Protein AF-A0A1D9QI09-F1 (afdb_monomer)

Sequence (272 aa):
MKRELVIQERPYRPKIVFNSGSLQQVANFIRKITEKEKGFRKTDECRVEITKEQSIVMNRMDKEGNVPLHWAALKGHLKIVEILKRQGAEIHTINEKHCTAFLLATVNGHIEVVKFLYEHGADADIHTASNNGWTPLYAASYNGHIEVIKFLYMHGADIHTPDNNGWTPLNAASYNGHIEAVKFLSAISEVYALDTDKNGRTALFFAAMQGHNKLVRLLYTKYPSSLHIKDNYNATPLFATSRNGHVEIVKFLLGAHHTYIDSKDCFGRMWT

Structure (mmCIF, N/CA/C/O backbone):
data_AF-A0A1D9QI09-F1
#
_entry.id   AF-A0A1D9QI09-F1
#
loop_
_atom_site.group_PDB
_atom_site.id
_atom_site.type_symbol
_atom_site.label_atom_id
_atom_site.label_alt_id
_atom_site.label_comp_id
_atom_site.label_asym_id
_atom_site.label_entity_id
_atom_site.label_seq_id
_atom_site.pdbx_PDB_ins_code
_atom_site.Cartn_x
_atom_site.Cartn_y
_atom_site.Cartn_z
_atom_site.occupancy
_atom_site.B_iso_or_equiv
_atom_site.auth_seq_id
_atom_site.auth_comp_id
_atom_site.auth_asym_id
_atom_site.auth_atom_id
_atom_site.pdbx_PDB_model_num
ATOM 1 N N . MET A 1 1 ? -10.683 -24.019 -35.497 1.00 35.72 1 MET A N 1
ATOM 2 C CA . MET A 1 1 ? -10.770 -23.837 -34.030 1.00 35.72 1 MET A CA 1
ATOM 3 C C . MET A 1 1 ? -10.000 -22.582 -33.637 1.00 35.72 1 MET A C 1
ATOM 5 O O . MET A 1 1 ? -8.796 -22.648 -33.436 1.00 35.72 1 MET A O 1
ATOM 9 N N . LYS A 1 2 ? -10.673 -21.427 -33.597 1.00 34.41 2 LYS A N 1
ATOM 10 C CA . LYS A 1 2 ? -10.117 -20.208 -32.997 1.00 34.41 2 LYS A CA 1
ATOM 11 C C . LYS A 1 2 ? -10.310 -20.337 -31.486 1.00 34.41 2 LYS A C 1
ATOM 13 O O . LYS A 1 2 ? -11.445 -20.332 -31.028 1.00 34.41 2 LYS A O 1
ATOM 18 N N . ARG A 1 3 ? -9.230 -20.536 -30.729 1.00 29.97 3 ARG A N 1
ATOM 19 C CA . ARG A 1 3 ? -9.259 -20.353 -29.274 1.00 29.97 3 ARG A CA 1
ATOM 20 C C . ARG A 1 3 ? -9.054 -18.867 -29.019 1.00 29.97 3 ARG A C 1
ATOM 22 O O . ARG A 1 3 ? -7.929 -18.381 -29.048 1.00 29.97 3 ARG A O 1
ATOM 29 N N . GLU A 1 4 ? -10.158 -18.151 -28.854 1.00 30.00 4 GLU A N 1
ATOM 30 C CA . GLU A 1 4 ? -10.152 -16.823 -28.252 1.00 30.00 4 GLU A CA 1
ATOM 31 C C . GLU A 1 4 ? -9.637 -16.971 -26.816 1.00 30.00 4 GLU A C 1
ATOM 33 O O . GLU A 1 4 ? -10.329 -17.482 -25.939 1.00 30.00 4 GLU A O 1
ATOM 38 N N . LEU A 1 5 ? -8.384 -16.579 -26.579 1.00 28.23 5 LEU A N 1
ATOM 39 C CA . LEU A 1 5 ? -7.840 -16.414 -25.234 1.00 28.23 5 LEU A CA 1
ATOM 40 C C . LEU A 1 5 ? -8.390 -15.107 -24.659 1.00 28.23 5 LEU A C 1
ATOM 42 O O . LEU A 1 5 ? -7.714 -14.082 -24.603 1.00 28.23 5 LEU A O 1
ATOM 46 N N . VAL A 1 6 ? -9.655 -15.150 -24.247 1.00 33.75 6 VAL A N 1
ATOM 47 C CA . VAL A 1 6 ? -10.221 -14.176 -23.318 1.00 33.75 6 VAL A CA 1
ATOM 48 C C . VAL A 1 6 ? -9.653 -14.509 -21.941 1.00 33.75 6 VAL A C 1
ATOM 50 O O . VAL A 1 6 ? -10.237 -15.279 -21.189 1.00 33.75 6 VAL A O 1
ATOM 53 N N . ILE A 1 7 ? -8.491 -13.949 -21.609 1.00 30.02 7 ILE A N 1
ATOM 54 C CA . ILE A 1 7 ? -8.049 -13.850 -20.213 1.00 30.02 7 ILE A CA 1
ATOM 55 C C . ILE A 1 7 ? -8.310 -12.409 -19.787 1.00 30.02 7 ILE A C 1
ATOM 57 O O . ILE A 1 7 ? -7.458 -11.525 -19.877 1.00 30.02 7 ILE A O 1
ATOM 61 N N . GLN A 1 8 ? -9.559 -12.164 -19.388 1.00 35.00 8 GLN A N 1
ATOM 62 C CA . GLN A 1 8 ? -9.887 -11.033 -18.537 1.00 35.00 8 GLN A CA 1
ATOM 63 C C . GLN A 1 8 ? -9.296 -11.301 -17.154 1.00 35.00 8 GLN A C 1
ATOM 65 O O . GLN A 1 8 ? -9.933 -11.954 -16.343 1.00 35.00 8 GLN A O 1
ATOM 70 N N . GLU A 1 9 ? -8.131 -10.743 -16.853 1.00 30.61 9 GLU A N 1
ATOM 71 C CA . GLU A 1 9 ? -7.760 -10.473 -15.463 1.00 30.61 9 GLU A CA 1
ATOM 72 C C . GLU A 1 9 ? -7.204 -9.056 -15.376 1.00 30.61 9 GLU A C 1
ATOM 74 O O . GLU A 1 9 ? -6.000 -8.804 -15.383 1.00 30.61 9 GLU A O 1
ATOM 79 N N . ARG A 1 10 ? -8.123 -8.085 -15.322 1.00 27.84 10 ARG A N 1
ATOM 80 C CA . ARG A 1 10 ? -7.806 -6.817 -14.665 1.00 27.84 10 ARG A CA 1
ATOM 81 C C . ARG A 1 10 ? -7.566 -7.185 -13.197 1.00 27.84 10 ARG A C 1
ATOM 83 O O . ARG A 1 10 ? -8.518 -7.675 -12.588 1.00 27.84 10 ARG A O 1
ATOM 90 N N . PRO A 1 11 ? -6.368 -6.986 -12.618 1.00 30.47 11 PRO A N 1
ATOM 91 C CA . PRO A 1 11 ? -6.198 -7.179 -11.185 1.00 30.47 11 PRO A CA 1
ATOM 92 C C . PRO A 1 11 ? -7.243 -6.318 -10.472 1.00 30.47 11 PRO A C 1
ATOM 94 O O . PRO A 1 11 ? -7.464 -5.146 -10.806 1.00 30.47 11 PRO A O 1
ATOM 97 N N . TYR A 1 12 ? -7.972 -6.984 -9.585 1.00 35.00 12 TYR A N 1
ATOM 98 C CA . TYR A 1 12 ? -9.114 -6.474 -8.849 1.00 35.00 12 TYR A CA 1
ATOM 99 C C . TYR A 1 12 ? -8.825 -5.060 -8.318 1.00 35.00 12 TYR A C 1
ATOM 101 O O . TYR A 1 12 ? -7.849 -4.844 -7.607 1.00 35.00 12 TYR A O 1
ATOM 109 N N . ARG A 1 13 ? -9.665 -4.080 -8.684 1.00 31.00 13 ARG A N 1
ATOM 110 C CA . ARG A 1 13 ? -9.753 -2.780 -8.002 1.00 31.00 13 ARG A CA 1
ATOM 111 C C . ARG A 1 13 ? -10.782 -2.943 -6.884 1.00 31.00 13 ARG A C 1
ATOM 113 O O . ARG A 1 13 ? -11.971 -2.775 -7.177 1.00 31.00 13 ARG A O 1
ATOM 120 N N . PRO A 1 14 ? -10.407 -3.168 -5.614 1.00 30.11 14 PRO A N 1
ATOM 121 C CA . PRO A 1 14 ? -11.321 -2.841 -4.547 1.00 30.11 14 PRO A CA 1
ATOM 122 C C . PRO A 1 14 ? -11.342 -1.318 -4.475 1.00 30.11 14 PRO A C 1
ATOM 124 O O . PRO A 1 14 ? -10.584 -0.698 -3.738 1.00 30.11 14 PRO A O 1
ATOM 127 N N . LYS A 1 15 ? -12.248 -0.680 -5.222 1.00 31.27 15 LYS A N 1
ATOM 128 C CA . LYS A 1 15 ? -12.891 0.469 -4.600 1.00 31.27 15 LYS A CA 1
ATOM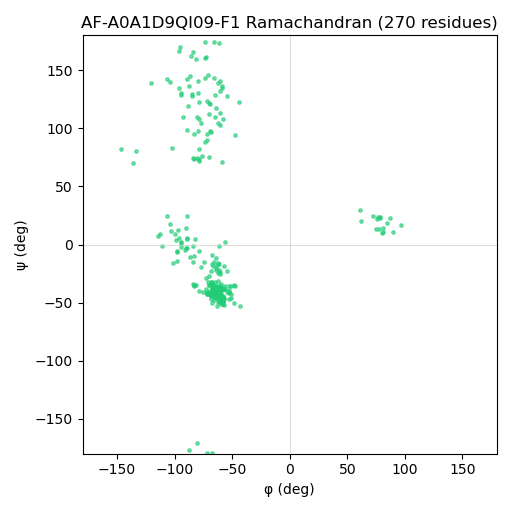 129 C C . LYS A 1 15 ? -13.660 -0.149 -3.446 1.00 31.27 15 LYS A C 1
ATOM 131 O O . LYS A 1 15 ? -14.616 -0.884 -3.691 1.00 31.27 15 LYS A O 1
ATOM 136 N N . ILE A 1 16 ? -13.238 0.091 -2.211 1.00 36.53 16 ILE A N 1
ATOM 137 C CA . ILE A 1 16 ? -14.095 -0.213 -1.072 1.00 36.53 16 ILE A CA 1
ATOM 138 C C . ILE A 1 16 ? -15.237 0.819 -1.115 1.00 36.53 16 ILE A C 1
ATOM 140 O O . ILE A 1 16 ? -15.223 1.839 -0.434 1.00 36.53 16 ILE A O 1
ATOM 144 N N . VAL A 1 17 ? -16.176 0.619 -2.048 1.00 35.22 17 VAL A N 1
ATOM 145 C CA . VAL A 1 17 ? -17.403 1.404 -2.164 1.00 35.22 17 VAL A CA 1
ATOM 146 C C . VAL A 1 17 ? -18.336 0.848 -1.112 1.00 35.22 17 VAL A C 1
ATOM 148 O O . VAL A 1 17 ? -18.969 -0.187 -1.299 1.00 35.22 17 VAL A O 1
ATOM 151 N N . PHE A 1 18 ? -18.376 1.523 0.023 1.00 39.75 18 PHE A N 1
ATOM 152 C CA . PHE A 1 18 ? -19.376 1.258 1.036 1.00 39.75 18 PHE A CA 1
ATOM 153 C C . PHE A 1 18 ? -20.691 1.934 0.641 1.00 39.75 18 PHE A C 1
ATOM 155 O O . PHE A 1 18 ? -20.708 3.110 0.269 1.00 39.75 18 PHE A O 1
ATOM 162 N N . ASN A 1 19 ? -21.776 1.164 0.686 1.00 35.34 19 ASN A N 1
ATOM 163 C CA . ASN A 1 19 ? -23.105 1.564 0.238 1.00 35.34 19 ASN A CA 1
ATOM 164 C C . ASN A 1 19 ? -23.629 2.760 1.064 1.00 35.34 19 ASN A C 1
ATOM 166 O O . ASN A 1 19 ? -23.459 2.803 2.284 1.00 35.34 19 ASN A O 1
ATOM 170 N N . SER A 1 20 ? -24.276 3.737 0.423 1.00 42.03 20 SER A N 1
ATOM 171 C CA . SER A 1 20 ? -24.725 4.994 1.059 1.00 42.03 20 SER A CA 1
ATOM 172 C C . SER A 1 20 ? -25.776 4.801 2.164 1.00 42.03 20 SER A C 1
ATOM 174 O O . SER A 1 20 ? -25.943 5.676 3.013 1.00 42.03 20 SER A O 1
ATOM 176 N N . GLY A 1 21 ? -26.441 3.641 2.204 1.00 41.97 21 GLY A N 1
ATOM 177 C CA . GLY A 1 21 ? -27.427 3.293 3.232 1.00 41.97 21 GLY A CA 1
ATOM 178 C C . GLY A 1 21 ? -26.850 3.168 4.649 1.00 41.97 21 GLY A C 1
ATOM 179 O O . GLY A 1 21 ? -27.492 3.611 5.602 1.00 41.97 21 GLY A O 1
ATOM 180 N N . SER A 1 22 ? -25.626 2.647 4.803 1.00 46.75 22 SER A N 1
ATOM 181 C CA . SER A 1 22 ? -24.985 2.488 6.123 1.00 46.75 22 SER A CA 1
ATOM 182 C C . SER A 1 22 ? -24.540 3.833 6.713 1.00 46.75 22 SER A C 1
ATOM 184 O O . SER A 1 22 ? -24.577 4.030 7.926 1.00 46.75 22 SER A O 1
ATOM 186 N N . LEU A 1 23 ? -24.223 4.817 5.861 1.00 42.34 23 LEU A N 1
ATOM 187 C CA . LEU A 1 23 ? -23.839 6.168 6.291 1.00 42.34 23 LEU A CA 1
ATOM 188 C C . LEU A 1 23 ? -24.984 6.924 6.962 1.00 42.34 23 LEU A C 1
ATOM 190 O O . LEU A 1 23 ? -24.755 7.607 7.956 1.00 42.34 23 LEU A O 1
ATOM 194 N N . GLN A 1 24 ? -26.215 6.774 6.467 1.00 46.62 24 GLN A N 1
ATOM 195 C CA . GLN A 1 24 ? -27.375 7.424 7.077 1.00 46.62 24 GLN A CA 1
ATOM 196 C C . GLN A 1 24 ? -27.676 6.844 8.466 1.00 46.62 24 GLN A C 1
ATOM 198 O O . GLN A 1 24 ? -28.068 7.571 9.378 1.00 46.62 24 GLN A O 1
ATOM 203 N N . GLN A 1 25 ? -27.464 5.539 8.648 1.00 44.28 25 GLN A N 1
ATOM 204 C CA . GLN A 1 25 ? -27.662 4.867 9.931 1.00 44.28 25 GLN A CA 1
ATOM 205 C C . GLN A 1 25 ? -26.607 5.292 10.955 1.00 44.28 25 GLN A C 1
ATOM 207 O O . GLN A 1 25 ? -26.964 5.628 12.083 1.00 44.28 25 GLN A O 1
ATOM 212 N N . VAL A 1 26 ? -25.338 5.379 10.545 1.00 45.91 26 VAL A N 1
ATOM 213 C CA . VAL A 1 26 ? -24.244 5.890 11.382 1.00 45.91 26 VAL A CA 1
ATOM 214 C C . VAL A 1 26 ? -24.439 7.378 11.697 1.00 45.91 26 VAL A C 1
ATOM 216 O O . VAL A 1 26 ? -24.305 7.771 12.849 1.00 45.91 26 VAL A O 1
ATOM 219 N N . ALA A 1 27 ? -24.855 8.203 10.732 1.00 45.34 27 ALA A N 1
ATOM 220 C CA . ALA A 1 27 ? -25.152 9.620 10.958 1.00 45.34 27 ALA A CA 1
ATOM 221 C C . ALA A 1 27 ? -26.322 9.826 11.936 1.00 45.34 27 ALA A C 1
ATOM 223 O O . ALA A 1 27 ? -26.240 10.658 12.839 1.00 45.34 27 ALA A O 1
ATOM 224 N N . ASN A 1 28 ? -27.392 9.034 11.809 1.00 52.09 28 ASN A N 1
ATOM 225 C CA . ASN A 1 28 ? -28.516 9.049 12.748 1.00 52.09 28 ASN A CA 1
ATOM 226 C C . ASN A 1 28 ? -28.105 8.570 14.146 1.00 52.09 28 ASN A C 1
ATOM 228 O O . ASN A 1 28 ? -28.576 9.110 15.146 1.00 52.09 28 ASN A O 1
ATOM 232 N N . PHE A 1 29 ? -27.224 7.574 14.214 1.00 54.75 29 PHE A N 1
ATOM 233 C CA . PHE A 1 29 ? -26.677 7.059 15.460 1.00 54.75 29 PHE A CA 1
ATOM 234 C C . PHE A 1 29 ? -25.802 8.100 16.173 1.00 54.75 29 PHE A C 1
ATOM 236 O O . PHE A 1 29 ? -26.025 8.388 17.349 1.00 54.75 29 PHE A O 1
ATOM 243 N N . ILE A 1 30 ? -24.889 8.740 15.440 1.00 53.44 30 ILE A N 1
ATOM 244 C CA . ILE A 1 30 ? -24.037 9.822 15.941 1.00 53.44 30 ILE A CA 1
ATOM 245 C C . ILE A 1 30 ? -24.899 10.986 16.422 1.00 53.44 30 ILE A C 1
ATOM 247 O O . ILE A 1 30 ? -24.729 11.418 17.555 1.00 53.44 30 ILE A O 1
ATOM 251 N N . ARG A 1 31 ? -25.882 11.434 15.626 1.00 53.41 31 ARG A N 1
ATOM 252 C CA . ARG A 1 31 ? -26.816 12.501 16.021 1.00 53.41 31 ARG A CA 1
ATOM 253 C C . ARG A 1 31 ? -27.485 12.196 17.362 1.00 53.41 31 ARG A C 1
ATOM 255 O O . ARG A 1 31 ? -27.578 13.079 18.209 1.00 53.41 31 ARG A O 1
ATOM 262 N N . LYS A 1 32 ? -27.884 10.941 17.583 1.00 55.47 32 LYS A N 1
ATOM 263 C CA . LYS A 1 32 ? -28.510 10.491 18.831 1.00 55.47 32 LYS A CA 1
ATOM 264 C C . LYS A 1 32 ? -27.539 10.492 20.020 1.00 55.47 32 LYS A C 1
ATOM 266 O O . LYS A 1 32 ? -27.972 10.791 21.129 1.00 55.47 32 LYS A O 1
ATOM 271 N N . ILE A 1 33 ? -26.250 10.205 19.808 1.00 53.22 33 ILE A N 1
ATOM 272 C CA . ILE A 1 33 ? -25.203 10.363 20.837 1.00 53.22 33 ILE A CA 1
ATOM 273 C C . ILE A 1 33 ? -24.999 11.850 21.157 1.00 53.22 33 ILE A C 1
ATOM 275 O O . ILE A 1 33 ? -25.061 12.241 22.321 1.00 53.22 33 ILE A O 1
ATOM 279 N N . THR A 1 34 ? -24.824 12.692 20.136 1.00 49.34 34 THR A N 1
ATOM 280 C CA . THR A 1 34 ? -24.510 14.120 20.313 1.00 49.34 34 THR A CA 1
ATOM 281 C C . THR A 1 34 ? -25.674 14.909 20.926 1.00 49.34 34 THR A C 1
ATOM 283 O O . THR A 1 34 ? -25.456 15.835 21.703 1.00 49.34 34 THR A O 1
ATOM 286 N N . GLU A 1 35 ? -26.926 14.552 20.616 1.00 52.69 35 GLU A N 1
ATOM 287 C CA . GLU A 1 35 ? -28.122 15.123 21.256 1.00 52.69 35 GLU A CA 1
ATOM 288 C C . GLU A 1 35 ? -28.213 14.754 22.745 1.00 52.69 35 GLU A C 1
ATOM 290 O O . GLU A 1 35 ? -28.626 15.589 23.549 1.00 52.69 35 GLU A O 1
ATOM 295 N N . LYS A 1 36 ? -27.773 13.547 23.128 1.00 50.47 36 LYS A N 1
ATOM 296 C CA . LYS A 1 36 ? -27.732 13.102 24.530 1.00 50.47 36 LYS A CA 1
ATOM 297 C C . LYS A 1 36 ? -26.650 13.841 25.333 1.00 50.47 36 LYS A C 1
ATOM 299 O O . LYS A 1 36 ? -26.879 14.167 26.493 1.00 50.47 36 LYS A O 1
ATOM 304 N N . GLU A 1 37 ? -25.515 14.170 24.710 1.00 44.19 37 GLU A N 1
ATOM 305 C CA . GLU A 1 37 ? -24.428 14.946 25.336 1.00 44.19 37 GLU A CA 1
ATOM 306 C C . GLU A 1 37 ? -24.782 16.424 25.566 1.00 44.19 37 GLU A C 1
ATOM 308 O O . GLU A 1 37 ? -24.370 16.996 26.572 1.00 44.19 37 GLU A O 1
ATOM 313 N N . LYS A 1 38 ? -25.607 17.047 24.710 1.00 47.06 38 LYS A N 1
ATOM 314 C CA . LYS A 1 38 ? -26.086 18.431 24.927 1.00 47.06 38 LYS A CA 1
ATOM 315 C C . LYS A 1 38 ? -26.919 18.604 26.208 1.00 47.06 38 LYS A C 1
ATOM 317 O O . LYS A 1 38 ? -27.110 19.736 26.646 1.00 47.06 38 LYS A O 1
ATOM 322 N N . GLY A 1 39 ? -27.413 17.510 26.792 1.00 43.47 39 GLY A N 1
ATOM 323 C CA . GLY A 1 39 ? -28.120 17.505 28.075 1.00 43.47 39 GLY A CA 1
ATOM 324 C C . GLY A 1 39 ? -27.213 17.451 29.312 1.00 43.47 39 GLY A C 1
ATOM 325 O O . GLY A 1 39 ? -27.693 17.738 30.407 1.00 43.47 39 GLY A O 1
ATOM 326 N N . PHE A 1 40 ? -25.924 17.120 29.169 1.00 38.81 40 PHE A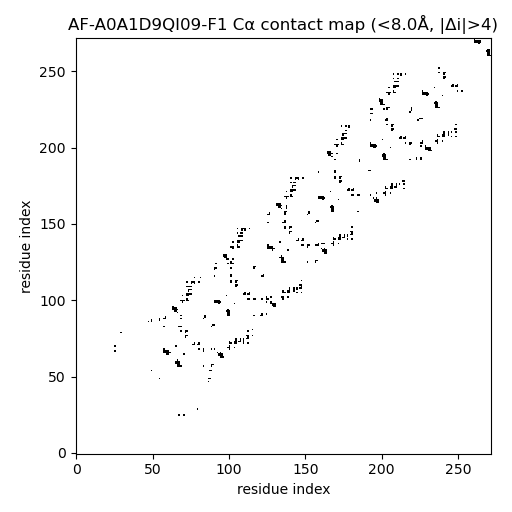 N 1
ATOM 327 C CA . PHE A 1 40 ? -24.977 17.044 30.286 1.00 38.81 40 PHE A CA 1
ATOM 328 C C . PHE A 1 40 ? -24.316 18.412 30.526 1.00 38.81 40 PHE A C 1
ATOM 330 O O . PHE A 1 40 ? -23.666 18.977 29.644 1.00 38.81 40 PHE A O 1
ATOM 337 N N . ARG A 1 41 ? -24.501 18.986 31.724 1.00 35.41 41 ARG A N 1
ATOM 338 C CA . ARG A 1 41 ? -23.856 20.251 32.118 1.00 35.41 41 ARG A CA 1
ATOM 339 C C . ARG A 1 41 ? -22.368 20.018 32.400 1.00 35.41 41 ARG A C 1
ATOM 341 O O . ARG A 1 41 ? -21.987 19.013 32.980 1.00 35.41 41 ARG A O 1
ATOM 348 N N . LYS A 1 42 ? -21.547 21.006 32.031 1.00 41.28 42 LYS A N 1
ATOM 349 C CA . LYS A 1 42 ? -20.072 21.071 32.136 1.00 41.28 42 LYS A CA 1
ATOM 350 C C . LYS A 1 42 ? -19.456 20.865 33.539 1.00 41.28 42 LYS A C 1
ATOM 352 O O . LYS A 1 42 ? -18.249 21.025 33.666 1.00 41.28 42 LYS A O 1
ATOM 357 N N . THR A 1 43 ? -20.242 20.602 34.579 1.00 33.28 43 THR A N 1
ATOM 358 C CA . THR A 1 43 ? -19.788 20.632 35.981 1.00 33.28 43 THR A CA 1
ATOM 359 C C . THR A 1 43 ? -19.436 19.275 36.558 1.00 33.28 43 THR A C 1
ATOM 361 O O . THR A 1 43 ? -18.782 19.230 37.594 1.00 33.28 43 THR A O 1
ATOM 364 N N . ASP A 1 44 ? -19.827 18.188 35.906 1.00 37.06 44 ASP A N 1
ATOM 365 C CA . ASP A 1 44 ? -19.509 16.869 36.420 1.00 37.06 44 ASP A CA 1
ATOM 366 C C . ASP A 1 44 ? -18.199 16.425 35.767 1.00 37.06 44 ASP A C 1
ATOM 368 O O . ASP A 1 44 ? -18.138 16.155 34.563 1.00 37.06 44 ASP A O 1
ATOM 372 N N . GLU A 1 45 ? -17.129 16.372 36.563 1.00 42.97 45 GLU A N 1
ATOM 373 C CA . GLU A 1 45 ? -15.959 15.528 36.311 1.00 42.97 45 GLU A CA 1
ATOM 374 C C . GLU A 1 45 ? -16.439 14.066 36.241 1.00 42.97 45 GLU A C 1
ATOM 376 O O . GLU A 1 45 ? -16.280 13.264 37.159 1.00 42.97 45 GLU A O 1
ATOM 381 N N . CYS A 1 46 ? -17.148 13.717 35.170 1.00 35.28 46 CYS A N 1
ATOM 382 C CA . CYS A 1 46 ? -17.776 12.423 35.036 1.00 35.28 46 CYS A CA 1
ATOM 383 C C . CYS A 1 46 ? -16.702 11.400 34.681 1.00 35.28 46 CYS A C 1
ATOM 385 O O . CYS A 1 46 ? -16.322 11.245 33.519 1.00 35.28 46 CYS A O 1
ATOM 387 N N . ARG A 1 47 ? -16.329 10.582 35.670 1.00 39.69 47 ARG A N 1
ATOM 388 C CA . ARG A 1 47 ? -16.312 9.131 35.446 1.00 39.69 47 ARG A CA 1
ATOM 389 C C . ARG A 1 47 ? -17.647 8.789 34.787 1.00 39.69 47 ARG A C 1
ATOM 391 O O . ARG A 1 47 ? -18.662 8.675 35.465 1.00 39.69 47 ARG A O 1
ATOM 398 N N . VAL A 1 48 ? -17.666 8.734 33.458 1.00 44.91 48 VAL A N 1
ATOM 399 C CA . VAL A 1 48 ? -18.830 8.258 32.721 1.00 44.91 48 VAL A CA 1
ATOM 400 C C . VAL A 1 48 ? -18.900 6.771 33.037 1.00 44.91 48 VAL A C 1
ATOM 402 O O . VAL A 1 48 ? -18.146 5.976 32.482 1.00 44.91 48 VAL A O 1
ATOM 405 N N . GLU A 1 49 ? -19.722 6.391 34.012 1.00 40.81 49 GLU A N 1
ATOM 406 C CA . GLU A 1 49 ? -20.092 4.993 34.182 1.00 40.81 49 GLU A CA 1
ATOM 407 C C . GLU A 1 49 ? -20.735 4.557 32.867 1.00 40.81 49 GLU A C 1
ATOM 409 O O . GLU A 1 49 ? -21.816 5.024 32.506 1.00 40.81 49 GLU A O 1
ATOM 414 N N . ILE A 1 50 ? -20.021 3.724 32.103 1.00 47.53 50 ILE A N 1
ATOM 415 C CA . ILE A 1 50 ? -20.524 3.161 30.854 1.00 47.53 50 ILE A CA 1
ATOM 416 C C . ILE A 1 50 ? -21.766 2.357 31.229 1.00 47.53 50 ILE A C 1
ATOM 418 O O . ILE A 1 50 ? -21.676 1.258 31.780 1.00 47.53 50 ILE A O 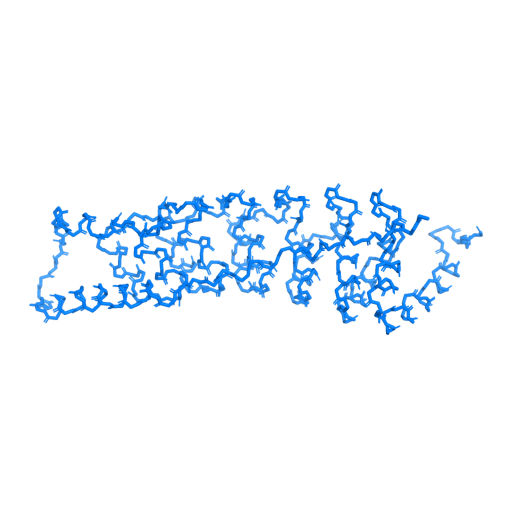1
ATOM 422 N N . THR A 1 51 ? -22.948 2.909 30.965 1.00 50.59 51 THR A N 1
ATOM 423 C CA . THR A 1 51 ? -24.188 2.159 31.161 1.00 50.59 51 THR A CA 1
ATOM 424 C C . THR A 1 51 ? -24.136 0.924 30.255 1.00 50.59 51 THR A C 1
ATOM 426 O O . THR A 1 51 ? -23.662 1.006 29.119 1.00 50.59 51 THR A O 1
ATOM 429 N N . LYS A 1 52 ? -24.615 -0.241 30.722 1.00 50.25 52 LYS A N 1
ATOM 430 C CA . LYS A 1 52 ? -24.649 -1.478 29.907 1.00 50.25 52 LYS A CA 1
ATOM 431 C C . LYS A 1 52 ? -25.235 -1.235 28.508 1.00 50.25 52 LYS A C 1
ATOM 433 O O . LYS A 1 52 ? -24.754 -1.796 27.532 1.00 50.25 52 LYS A O 1
ATOM 438 N N . GLU A 1 53 ? -26.222 -0.347 28.403 1.00 46.38 53 GLU A N 1
ATOM 439 C CA . GLU A 1 53 ? -26.842 0.059 27.138 1.00 46.38 53 GLU A CA 1
ATOM 440 C C . GLU A 1 53 ? -25.896 0.821 26.198 1.00 46.38 53 GLU A C 1
ATOM 442 O O . GLU A 1 53 ? -25.927 0.592 24.992 1.00 46.38 53 GLU A O 1
ATOM 447 N N . GLN A 1 54 ? -25.036 1.705 26.715 1.00 51.09 54 GLN A N 1
ATOM 448 C CA . GLN A 1 54 ? -24.034 2.408 25.907 1.00 51.09 54 GLN A CA 1
ATOM 449 C C . GLN A 1 54 ? -22.993 1.431 25.346 1.00 51.09 54 GLN A C 1
ATOM 451 O O . GLN A 1 54 ? -22.715 1.473 24.147 1.00 51.09 54 GLN A O 1
ATOM 456 N N . SER A 1 55 ? -22.492 0.506 26.171 1.00 51.69 55 SER A N 1
ATOM 457 C CA . SER A 1 55 ? -21.544 -0.536 25.743 1.00 51.69 55 SER A CA 1
ATOM 458 C C . SER A 1 55 ? -22.122 -1.433 24.636 1.00 51.69 55 SER A C 1
ATOM 460 O O . SER A 1 55 ? -21.476 -1.636 23.608 1.00 51.69 55 SER A O 1
ATOM 462 N N . ILE A 1 56 ? -23.380 -1.877 24.774 1.00 56.94 56 ILE A N 1
ATOM 463 C CA . ILE A 1 56 ? -24.075 -2.697 23.759 1.00 56.94 56 ILE A CA 1
ATOM 464 C C . ILE A 1 56 ? -24.141 -1.984 22.405 1.00 56.94 56 ILE A C 1
ATOM 466 O O . ILE A 1 56 ? -24.048 -2.609 21.350 1.00 56.94 56 ILE A O 1
ATOM 470 N N . VAL A 1 57 ? -24.334 -0.668 22.419 1.00 64.81 57 VAL A N 1
ATOM 471 C CA . VAL A 1 57 ? -24.574 0.095 21.199 1.00 64.81 57 VAL A CA 1
ATOM 472 C C . VAL A 1 57 ? -23.267 0.484 20.494 1.00 64.81 57 VAL A C 1
ATOM 474 O O . VAL A 1 57 ? -23.231 0.486 19.265 1.00 64.81 57 VAL A O 1
ATOM 477 N N . MET A 1 58 ? -22.185 0.754 21.232 1.00 68.81 58 MET A N 1
ATOM 478 C CA . MET A 1 58 ? -20.862 1.038 20.650 1.00 68.81 58 MET A CA 1
ATOM 479 C C . MET A 1 58 ? -20.195 -0.173 20.005 1.00 68.81 58 MET A C 1
ATOM 481 O O . MET A 1 58 ? -19.438 0.008 19.059 1.00 68.81 58 MET A O 1
ATOM 485 N N . ASN A 1 59 ? -20.520 -1.383 20.456 1.00 70.31 59 ASN A N 1
ATOM 486 C CA . ASN A 1 59 ? -20.008 -2.622 19.868 1.00 70.31 59 ASN A CA 1
ATOM 487 C C . ASN A 1 59 ? -21.019 -3.280 18.913 1.00 70.31 59 ASN A C 1
ATOM 489 O O . ASN A 1 59 ? -20.816 -4.405 18.456 1.00 70.31 59 ASN A O 1
ATOM 493 N N . ARG A 1 60 ? -22.127 -2.598 18.588 1.00 77.12 60 ARG A N 1
ATOM 494 C CA . ARG A 1 60 ? -23.111 -3.127 17.645 1.00 77.12 60 ARG A CA 1
ATOM 495 C C . ARG A 1 60 ? -22.520 -3.151 16.241 1.00 77.12 60 ARG A C 1
ATOM 497 O O . ARG A 1 60 ? -22.172 -2.110 15.691 1.00 77.12 60 ARG A O 1
ATOM 504 N N . MET A 1 61 ? -22.478 -4.342 15.662 1.00 80.12 61 MET A N 1
ATOM 505 C CA . MET A 1 61 ? -21.999 -4.562 14.304 1.00 80.12 61 MET A CA 1
ATOM 506 C C . MET A 1 61 ? -23.118 -4.369 13.274 1.00 80.12 61 MET A C 1
ATOM 508 O O . MET A 1 61 ? -24.284 -4.690 13.534 1.00 80.12 61 MET A O 1
ATOM 512 N N . ASP A 1 62 ? -22.763 -3.841 12.105 1.00 79.12 62 ASP A N 1
ATOM 513 C CA . ASP A 1 62 ? -23.596 -3.915 10.905 1.00 79.12 62 ASP A CA 1
ATOM 514 C C . ASP A 1 62 ? -23.467 -5.279 10.199 1.00 79.12 62 ASP A C 1
ATOM 516 O O . ASP A 1 62 ? -22.909 -6.232 10.744 1.00 79.12 62 ASP A O 1
ATOM 520 N N . LYS A 1 63 ? -24.029 -5.388 8.990 1.00 78.12 63 LYS A N 1
ATOM 521 C CA . LYS A 1 63 ? -24.026 -6.631 8.204 1.00 78.12 63 LYS A CA 1
ATOM 522 C C . LYS A 1 63 ? -22.643 -7.038 7.713 1.00 78.12 63 LYS A C 1
ATOM 524 O O . LYS A 1 63 ? -22.489 -8.167 7.284 1.00 78.12 63 LYS A O 1
ATOM 529 N N . GLU A 1 64 ? -21.689 -6.119 7.722 1.00 75.81 64 GLU A N 1
ATOM 530 C CA . GLU A 1 64 ? -20.313 -6.337 7.297 1.00 75.81 64 GLU A CA 1
ATOM 531 C C . GLU A 1 64 ? -19.369 -6.478 8.509 1.00 75.81 64 GLU A C 1
ATOM 533 O O . GLU A 1 64 ? -18.143 -6.422 8.364 1.00 75.81 64 GLU A O 1
ATOM 538 N N . GLY A 1 65 ? -19.923 -6.620 9.720 1.00 83.44 65 GLY A N 1
ATOM 539 C CA . GLY A 1 65 ? -19.164 -6.722 10.965 1.00 83.44 65 GLY A CA 1
ATOM 540 C C . GLY A 1 65 ? -18.580 -5.390 11.443 1.00 83.44 65 GLY A C 1
ATOM 541 O O . GLY A 1 65 ? -17.695 -5.378 12.295 1.00 83.44 65 GLY A O 1
ATOM 542 N N . ASN A 1 66 ? -19.003 -4.245 10.893 1.00 84.19 66 ASN A N 1
ATOM 543 C CA . ASN A 1 66 ? -18.438 -2.959 11.286 1.00 84.19 66 ASN A CA 1
ATOM 544 C C . ASN A 1 66 ? -19.117 -2.390 12.529 1.00 84.19 66 ASN A C 1
ATOM 546 O O . ASN A 1 66 ? -20.334 -2.217 12.556 1.00 84.19 66 ASN A O 1
ATOM 550 N N . VAL A 1 67 ? -18.312 -1.996 13.514 1.00 87.94 67 VAL A N 1
ATOM 551 C CA . VAL A 1 67 ? -18.752 -1.160 14.633 1.00 87.94 67 VAL A CA 1
ATOM 552 C C . VAL A 1 67 ? -18.675 0.331 14.252 1.00 87.94 67 VAL A C 1
ATOM 554 O O . VAL A 1 67 ? -17.969 0.694 13.306 1.00 87.94 67 VAL A O 1
ATOM 557 N N . PRO A 1 68 ? -19.348 1.244 14.976 1.00 84.88 68 PRO A N 1
ATOM 558 C CA . PRO A 1 68 ? -19.259 2.688 14.748 1.00 84.88 68 PRO A CA 1
ATOM 559 C C . PRO A 1 68 ? -17.828 3.236 14.627 1.00 84.88 68 PRO A C 1
ATOM 561 O O . PRO A 1 68 ? -17.587 4.132 13.814 1.00 84.88 68 PRO A O 1
ATOM 564 N N . LEU A 1 69 ? -16.872 2.677 15.381 1.00 90.25 69 LEU A N 1
ATOM 565 C CA . LEU A 1 69 ? -15.462 3.072 15.316 1.00 90.25 69 LEU A CA 1
ATOM 566 C C . LEU A 1 69 ? -14.842 2.792 13.936 1.00 90.25 69 LEU A C 1
ATOM 568 O O . LEU A 1 69 ? -14.135 3.650 13.412 1.00 90.25 69 LEU A O 1
ATOM 572 N N . HIS A 1 70 ? -15.171 1.658 13.302 1.00 87.75 70 HIS A N 1
ATOM 573 C CA . HIS A 1 70 ? -14.730 1.331 11.941 1.00 87.75 70 HIS A CA 1
ATOM 574 C C . HIS A 1 70 ? -15.180 2.391 10.935 1.00 87.75 70 HIS A C 1
ATOM 576 O O . HIS A 1 70 ? -14.381 2.866 10.131 1.00 87.75 70 HIS A O 1
ATOM 582 N N . TRP A 1 71 ? -16.442 2.817 11.010 1.00 86.38 71 TRP A N 1
ATOM 583 C CA . TRP A 1 71 ? -16.986 3.842 10.118 1.00 86.38 71 TRP A CA 1
ATOM 584 C C . TRP A 1 71 ? -16.378 5.221 10.358 1.00 86.38 71 TRP A C 1
ATOM 586 O O . TRP A 1 71 ? -16.031 5.913 9.399 1.00 86.38 71 TRP A O 1
ATOM 596 N N . ALA A 1 72 ? -16.232 5.620 11.622 1.00 89.31 72 ALA A N 1
ATOM 597 C CA . ALA A 1 72 ? -15.622 6.894 11.980 1.00 89.31 72 ALA A CA 1
ATOM 598 C C . ALA A 1 72 ? -14.165 6.965 11.501 1.00 89.31 72 ALA A C 1
ATOM 600 O O . ALA A 1 72 ? -13.760 7.974 10.918 1.00 89.31 72 ALA A O 1
ATOM 601 N N . ALA A 1 73 ? -13.413 5.874 11.669 1.00 91.38 73 ALA A N 1
ATOM 602 C CA . ALA A 1 73 ? -12.031 5.774 11.229 1.00 91.38 73 ALA A CA 1
ATOM 603 C C . ALA A 1 73 ? -11.905 5.755 9.702 1.00 91.38 73 ALA A C 1
ATOM 605 O O . ALA A 1 73 ? -11.127 6.520 9.135 1.00 91.38 73 ALA A O 1
ATOM 606 N N . LEU A 1 74 ? -12.751 4.974 9.026 1.00 88.75 74 LEU A N 1
ATOM 607 C CA . LEU A 1 74 ? -12.836 4.932 7.570 1.00 88.75 74 LEU A CA 1
ATOM 608 C C . LEU A 1 74 ? -13.146 6.309 6.964 1.00 88.75 74 LEU A C 1
ATOM 610 O O . LEU A 1 74 ? -12.649 6.617 5.889 1.00 88.75 74 LEU A O 1
ATOM 614 N N . LYS A 1 75 ? -13.998 7.124 7.596 1.00 85.69 75 LYS A N 1
ATOM 615 C CA . LYS A 1 75 ? -14.369 8.459 7.089 1.00 85.69 75 LYS A CA 1
ATOM 616 C C . LYS A 1 75 ? -13.466 9.590 7.581 1.00 85.69 75 LYS A C 1
ATOM 618 O O . LYS A 1 75 ? -13.677 10.734 7.181 1.00 85.69 75 LYS A O 1
ATOM 623 N N . GLY A 1 76 ? -12.497 9.297 8.447 1.00 86.94 76 GLY A N 1
ATOM 624 C CA . GLY A 1 76 ? -11.568 10.299 8.968 1.00 86.94 76 GLY A CA 1
ATOM 625 C C . GLY A 1 76 ? -12.206 11.263 9.962 1.00 86.94 76 GLY A C 1
ATOM 626 O O . GLY A 1 76 ? -11.763 12.399 10.108 1.00 86.94 76 GLY A O 1
ATOM 627 N N . HIS A 1 77 ? -13.286 10.859 10.627 1.00 89.19 77 HIS A N 1
ATOM 628 C CA . HIS A 1 77 ? -14.007 11.712 11.564 1.00 89.19 77 HIS A CA 1
ATOM 629 C C . HIS A 1 77 ? -13.355 11.688 12.951 1.00 89.19 77 HIS A C 1
ATOM 631 O O . HIS A 1 77 ? -13.900 11.098 13.883 1.00 89.19 77 HIS A O 1
ATOM 637 N N . LEU A 1 78 ? -12.208 12.361 13.096 1.00 89.06 78 LEU A N 1
ATOM 638 C CA . LEU A 1 78 ? -11.399 12.372 14.323 1.00 89.06 78 LEU A CA 1
ATOM 639 C C . LEU A 1 78 ? -12.216 12.658 15.590 1.00 89.06 78 LEU A C 1
ATOM 641 O O . LEU A 1 78 ? -12.190 11.867 16.522 1.00 89.06 78 LEU A O 1
ATOM 645 N N . LYS A 1 79 ? -13.028 13.721 15.592 1.00 84.38 79 LYS A N 1
ATOM 646 C CA . LYS A 1 79 ? -13.870 14.079 16.751 1.00 84.38 79 LYS A CA 1
ATOM 647 C C . LYS A 1 79 ? -14.805 12.947 17.182 1.00 84.38 79 LYS A C 1
ATOM 649 O O . LYS A 1 79 ? -15.077 12.778 18.362 1.00 84.38 79 LYS A O 1
ATOM 654 N N . ILE A 1 80 ? -15.318 12.173 16.226 1.00 83.50 80 ILE A N 1
ATOM 655 C CA . ILE A 1 80 ? -16.192 11.034 16.523 1.00 83.50 80 ILE A CA 1
ATOM 656 C C . ILE A 1 80 ? -15.361 9.872 17.069 1.00 83.50 80 ILE A C 1
ATOM 658 O O . ILE A 1 80 ? -15.780 9.241 18.032 1.00 83.50 80 ILE A O 1
ATOM 662 N N . VAL A 1 81 ? -14.176 9.618 16.508 1.00 89.31 81 VAL A N 1
ATOM 663 C CA . VAL A 1 81 ? -13.229 8.618 17.028 1.00 89.31 81 VAL A CA 1
ATOM 664 C C . VAL A 1 81 ? -12.840 8.931 18.480 1.00 89.31 81 VAL A C 1
ATOM 666 O O . VAL A 1 81 ? -12.884 8.037 19.323 1.00 89.31 81 VAL A O 1
ATOM 669 N N . GLU A 1 82 ? -12.555 10.195 18.797 1.00 87.75 82 GLU A N 1
ATOM 670 C CA . GLU A 1 82 ? -12.261 10.667 20.156 1.00 87.75 82 GLU A CA 1
ATOM 671 C C . GLU A 1 82 ? -13.417 10.408 21.128 1.00 87.75 82 GLU A C 1
ATOM 673 O O . GLU A 1 82 ? -13.207 9.856 22.210 1.00 87.75 82 GLU A O 1
ATOM 678 N N . ILE A 1 83 ? -14.644 10.778 20.739 1.00 83.69 83 ILE A N 1
ATOM 679 C CA . ILE A 1 83 ? -15.845 10.550 21.554 1.00 83.69 83 ILE A CA 1
ATOM 680 C C . ILE A 1 83 ? -16.039 9.051 21.784 1.00 83.69 83 ILE A C 1
ATOM 682 O O . ILE A 1 83 ? -16.188 8.626 22.926 1.00 83.69 83 ILE A O 1
ATOM 686 N N . LEU A 1 84 ? -15.988 8.236 20.727 1.00 85.25 84 LEU A N 1
ATOM 687 C CA . LEU A 1 84 ? -16.166 6.787 20.830 1.00 85.25 84 LEU A CA 1
ATOM 688 C C . LEU A 1 84 ? -15.117 6.158 21.752 1.00 85.25 84 LEU A C 1
ATOM 690 O O . LEU A 1 84 ? -15.465 5.350 22.612 1.00 85.25 84 LEU A O 1
ATOM 694 N N . LYS A 1 85 ? -13.848 6.565 21.638 1.00 86.19 85 LYS A N 1
ATOM 695 C CA . LYS A 1 85 ? -12.785 6.048 22.503 1.00 86.19 85 LYS A CA 1
ATOM 696 C C . LYS A 1 85 ? -12.977 6.465 23.961 1.00 86.19 85 LYS A C 1
ATOM 698 O O . LYS A 1 85 ? -12.843 5.622 24.844 1.00 86.19 85 LYS A O 1
ATOM 703 N N . ARG A 1 86 ? -13.345 7.725 24.225 1.00 84.12 86 ARG A N 1
ATOM 704 C CA . ARG A 1 86 ? -13.640 8.224 25.584 1.00 84.12 86 ARG A CA 1
ATOM 705 C C . ARG A 1 86 ? -14.793 7.465 26.242 1.00 84.12 86 ARG A C 1
ATOM 707 O O . ARG A 1 86 ? -14.774 7.259 27.448 1.00 84.12 86 ARG A O 1
ATOM 714 N N . GLN A 1 87 ? -15.770 7.042 25.447 1.00 78.50 87 GLN A N 1
ATOM 715 C CA . GLN A 1 87 ? -16.933 6.276 25.898 1.00 78.50 87 GLN A CA 1
ATOM 716 C C . GLN A 1 87 ? -16.656 4.763 26.032 1.00 78.50 87 GLN A C 1
ATOM 718 O O . GLN A 1 87 ? -17.568 3.996 26.334 1.00 78.50 87 GLN A O 1
ATOM 723 N N . GLY A 1 88 ? -15.406 4.327 25.832 1.00 79.62 88 GLY A N 1
ATOM 724 C CA . GLY A 1 88 ? -14.981 2.943 26.041 1.00 79.62 88 GLY A CA 1
ATOM 725 C C . GLY A 1 88 ? -15.162 2.019 24.837 1.00 79.62 88 GLY A C 1
ATOM 726 O O . GLY A 1 88 ? -15.241 0.810 25.029 1.00 79.62 88 GLY A O 1
ATOM 727 N N . ALA A 1 89 ? -15.226 2.549 23.610 1.00 83.69 89 ALA A N 1
ATOM 728 C CA . ALA A 1 89 ? -15.244 1.709 22.413 1.00 83.69 89 ALA A CA 1
ATOM 729 C C . ALA A 1 89 ? -13.988 0.822 22.322 1.00 83.69 89 ALA A C 1
ATOM 731 O O . ALA A 1 89 ? -12.856 1.282 22.526 1.00 83.69 89 ALA A O 1
ATOM 732 N N . GLU A 1 90 ? -14.198 -0.447 21.974 1.00 86.25 90 GLU A N 1
ATOM 733 C CA . GLU A 1 90 ? -13.126 -1.420 21.780 1.00 86.25 90 GLU A CA 1
ATOM 734 C C . GLU A 1 90 ? -12.324 -1.100 20.511 1.00 86.25 90 GLU A C 1
ATOM 736 O O . GLU A 1 90 ? -12.865 -1.032 19.404 1.00 86.25 90 GLU A O 1
ATOM 741 N N . ILE A 1 91 ? -11.016 -0.887 20.679 1.00 87.81 91 ILE A N 1
ATOM 742 C CA . ILE A 1 91 ? -10.142 -0.380 19.612 1.00 87.81 91 ILE A CA 1
ATOM 743 C C . ILE A 1 91 ? -9.687 -1.474 18.638 1.00 87.81 91 ILE A C 1
ATOM 745 O O . ILE A 1 91 ? -9.629 -1.228 17.436 1.00 87.81 91 ILE A O 1
ATOM 749 N N . HIS A 1 92 ? -9.466 -2.688 19.150 1.00 88.50 92 HIS A N 1
ATOM 750 C CA . HIS A 1 92 ? -9.006 -3.863 18.397 1.00 88.50 92 HIS A CA 1
ATOM 751 C C . HIS A 1 92 ? -10.156 -4.682 17.805 1.00 88.50 92 HIS A C 1
ATOM 753 O O . HIS A 1 92 ? -10.043 -5.890 17.596 1.00 88.50 92 HIS A O 1
ATOM 759 N N . THR A 1 93 ? -11.303 -4.045 17.581 1.00 89.50 93 THR A N 1
ATOM 760 C CA . THR A 1 93 ? -12.404 -4.705 16.887 1.00 89.50 93 THR A CA 1
ATOM 761 C C . THR A 1 93 ? -11.990 -4.993 15.447 1.00 89.50 93 THR A C 1
ATOM 763 O O . THR A 1 93 ? -11.265 -4.219 14.823 1.00 89.50 93 THR A O 1
ATOM 766 N N . ILE A 1 94 ? -12.431 -6.137 14.928 1.00 91.44 94 ILE A N 1
ATOM 767 C CA . ILE A 1 94 ? -12.216 -6.555 13.542 1.00 91.44 94 ILE A CA 1
ATOM 768 C C . ILE A 1 94 ? -13.571 -6.760 12.875 1.00 91.44 94 ILE A C 1
ATOM 770 O O . ILE A 1 94 ? -14.502 -7.278 13.487 1.00 91.44 94 ILE A O 1
ATOM 774 N N . ASN A 1 95 ? -13.694 -6.332 11.622 1.00 87.38 95 ASN A N 1
ATOM 775 C CA . ASN A 1 95 ? -14.880 -6.613 10.812 1.00 87.38 95 ASN A CA 1
ATOM 776 C C . ASN A 1 95 ? -14.759 -7.958 10.066 1.00 87.38 95 ASN A C 1
ATOM 778 O O . ASN A 1 95 ? -13.756 -8.661 10.188 1.00 87.38 95 ASN A O 1
ATOM 782 N N . GLU A 1 96 ? -15.742 -8.310 9.232 1.00 87.94 96 GLU A N 1
ATOM 783 C CA . GLU A 1 96 ? -15.728 -9.577 8.472 1.00 87.94 96 GLU A CA 1
ATOM 784 C C . GLU A 1 96 ? -14.541 -9.713 7.502 1.00 87.94 96 GLU A C 1
ATOM 786 O O . GLU A 1 96 ? -14.159 -10.818 7.117 1.00 87.94 96 GLU A O 1
ATOM 791 N N . LYS A 1 97 ? -13.928 -8.592 7.103 1.00 86.19 97 LYS A N 1
ATOM 792 C CA . LYS A 1 97 ? -12.726 -8.559 6.254 1.00 86.19 97 LYS A CA 1
ATOM 793 C C . LYS A 1 97 ? -11.429 -8.600 7.061 1.00 86.19 97 LYS A C 1
ATOM 795 O O . LYS A 1 97 ? -10.354 -8.466 6.474 1.00 86.19 97 LYS A O 1
ATOM 800 N N . HIS A 1 98 ? -11.533 -8.775 8.377 1.00 90.94 98 HIS A N 1
ATOM 801 C CA . HIS A 1 98 ? -10.424 -8.716 9.321 1.00 90.94 98 HIS A CA 1
ATOM 802 C C . HIS A 1 98 ? -9.729 -7.347 9.330 1.00 90.94 98 HIS A C 1
ATOM 804 O O . HIS A 1 98 ? -8.528 -7.236 9.551 1.00 90.94 98 HIS A O 1
ATOM 810 N N . CYS A 1 99 ? -10.482 -6.281 9.041 1.00 90.31 99 CYS A N 1
ATOM 811 C CA . CYS A 1 99 ? -9.973 -4.920 9.122 1.00 90.31 99 CYS A CA 1
ATOM 812 C C . CYS A 1 99 ? -10.297 -4.316 10.485 1.00 90.31 99 CYS A C 1
ATOM 814 O O . CYS A 1 99 ? -11.462 -4.304 10.885 1.00 90.31 99 CYS A O 1
ATOM 816 N N . THR A 1 100 ? -9.279 -3.747 11.127 1.00 93.81 100 THR A N 1
ATOM 817 C CA . THR A 1 100 ? -9.418 -2.904 12.318 1.00 93.81 100 THR A CA 1
ATOM 818 C C . THR A 1 100 ? -9.746 -1.463 11.941 1.00 93.81 100 THR A C 1
ATOM 820 O O . THR A 1 100 ? -9.556 -1.035 10.795 1.00 93.81 100 THR A O 1
ATOM 823 N N . ALA A 1 101 ? -10.188 -0.664 12.914 1.00 92.75 101 ALA A N 1
ATOM 824 C CA . ALA A 1 101 ? -10.380 0.776 12.720 1.00 92.75 101 ALA A CA 1
ATOM 825 C C . ALA A 1 101 ? -9.083 1.461 12.262 1.00 92.75 101 ALA A C 1
ATOM 827 O O . ALA A 1 101 ? -9.112 2.314 11.372 1.00 92.75 101 ALA A O 1
ATOM 828 N N . PHE A 1 102 ? -7.946 1.027 12.813 1.00 95.31 102 PHE A N 1
ATOM 829 C CA . PHE A 1 102 ? -6.621 1.500 12.430 1.00 95.31 102 PHE A CA 1
ATOM 830 C C . PHE A 1 102 ? -6.332 1.237 10.948 1.00 95.31 102 PHE A C 1
ATOM 832 O O . PHE A 1 102 ? -6.034 2.172 10.200 1.00 95.31 102 PHE A O 1
ATOM 839 N N . LEU A 1 103 ? -6.525 -0.005 10.482 1.00 93.31 103 LEU A N 1
ATOM 840 C CA . LEU A 1 103 ? -6.326 -0.354 9.076 1.00 93.31 103 LEU A CA 1
ATOM 841 C C . LEU A 1 103 ? -7.248 0.468 8.160 1.00 93.31 103 LEU A C 1
ATOM 843 O O . LEU A 1 103 ? -6.787 1.011 7.159 1.00 93.31 103 LEU A O 1
ATOM 847 N N . LEU A 1 104 ? -8.522 0.653 8.514 1.00 92.12 104 LEU A N 1
ATOM 848 C CA . LEU A 1 104 ? -9.459 1.451 7.709 1.00 92.12 104 LEU A CA 1
ATOM 849 C C . LEU A 1 104 ? -9.057 2.933 7.609 1.00 92.12 104 LEU A C 1
ATOM 851 O O . LEU A 1 104 ? -9.181 3.522 6.532 1.00 92.12 104 LEU A O 1
ATOM 855 N N . ALA A 1 105 ? -8.543 3.529 8.689 1.00 93.94 105 ALA A N 1
ATOM 856 C CA . ALA A 1 105 ? -8.003 4.889 8.657 1.00 93.94 105 ALA A CA 1
ATOM 857 C C . ALA A 1 105 ? -6.748 4.986 7.773 1.00 93.94 105 ALA A C 1
ATOM 859 O O . ALA A 1 105 ? -6.596 5.958 7.029 1.00 93.94 105 ALA A O 1
ATOM 860 N N . THR A 1 106 ? -5.873 3.972 7.811 1.00 93.31 106 THR A N 1
ATOM 861 C CA . THR A 1 106 ? -4.647 3.937 6.992 1.00 93.31 106 THR A CA 1
ATOM 862 C C . THR A 1 106 ? -4.955 3.799 5.501 1.00 93.31 106 THR A C 1
ATOM 864 O O . THR A 1 106 ? -4.353 4.502 4.690 1.00 93.31 106 THR A O 1
ATOM 867 N N . VAL A 1 107 ? -5.952 2.977 5.142 1.00 91.44 107 VAL A N 1
ATOM 868 C CA . VAL A 1 107 ? -6.412 2.760 3.759 1.00 91.44 107 VAL A CA 1
ATOM 869 C C . VAL A 1 107 ? -6.854 4.067 3.101 1.00 91.44 107 VAL A C 1
ATOM 871 O O . VAL A 1 107 ? -6.575 4.257 1.923 1.00 91.44 107 VAL A O 1
ATOM 874 N N . ASN A 1 108 ? -7.517 4.958 3.845 1.00 87.62 108 ASN A N 1
ATOM 875 C CA . ASN A 1 108 ? -8.004 6.247 3.334 1.00 87.62 108 ASN A CA 1
ATOM 876 C C . ASN A 1 108 ? -7.092 7.439 3.671 1.00 87.62 108 ASN A C 1
ATOM 878 O O . ASN A 1 108 ? -7.433 8.584 3.367 1.00 87.62 108 ASN A O 1
ATOM 882 N N . GLY A 1 109 ? -5.941 7.196 4.302 1.00 91.12 109 GLY A N 1
ATOM 883 C CA . GLY A 1 109 ? -4.927 8.227 4.511 1.00 91.12 109 GLY A CA 1
ATOM 884 C C . GLY A 1 109 ? -5.253 9.237 5.607 1.00 91.12 109 GLY A C 1
ATOM 885 O O . GLY A 1 109 ? -4.709 10.341 5.601 1.00 91.12 109 GLY A O 1
ATOM 886 N N . HIS A 1 110 ? -6.134 8.896 6.546 1.00 94.44 110 HIS A N 1
ATOM 887 C CA . HIS A 1 110 ? -6.560 9.796 7.617 1.00 94.44 110 HIS A CA 1
ATOM 888 C C . HIS A 1 110 ? -5.514 9.872 8.735 1.00 94.44 110 HIS A C 1
ATOM 890 O O . HIS A 1 110 ? -5.724 9.355 9.828 1.00 94.44 110 HIS A O 1
ATOM 896 N N . ILE A 1 111 ? -4.380 10.525 8.459 1.00 95.56 111 ILE A N 1
ATOM 897 C CA . ILE A 1 111 ? -3.201 10.557 9.339 1.00 95.56 111 ILE A CA 1
ATOM 898 C C . ILE A 1 111 ? -3.511 10.986 10.778 1.00 95.56 111 ILE A C 1
ATOM 900 O O . ILE A 1 111 ? -2.963 10.407 11.708 1.00 95.56 111 ILE A O 1
ATOM 904 N N . GLU A 1 112 ? -4.403 11.955 10.984 1.00 96.44 112 GLU A N 1
ATOM 905 C CA . GLU A 1 112 ? -4.781 12.409 12.329 1.00 96.44 112 GLU A CA 1
ATOM 906 C C . GLU A 1 112 ? -5.496 11.306 13.118 1.00 96.44 112 GLU A C 1
ATOM 908 O O . GLU A 1 112 ? -5.198 11.087 14.287 1.00 96.44 112 GLU A O 1
ATOM 913 N N . VAL A 1 113 ? -6.381 10.553 12.457 1.00 95.19 113 VAL A N 1
ATOM 914 C CA . VAL A 1 113 ? -7.055 9.399 13.063 1.00 95.19 113 VAL A CA 1
ATOM 915 C C . VAL A 1 113 ? -6.074 8.257 13.304 1.00 95.19 113 VAL A C 1
ATOM 917 O O . VAL A 1 113 ? -6.137 7.626 14.351 1.00 95.19 113 VAL A O 1
ATOM 920 N N . VAL A 1 114 ? -5.154 8.003 12.369 1.00 96.25 114 VAL A N 1
ATOM 921 C CA . VAL A 1 114 ? -4.107 6.981 12.529 1.00 96.25 114 VAL A CA 1
ATOM 922 C C . VAL A 1 114 ? -3.247 7.285 13.757 1.00 96.25 114 VAL A C 1
ATOM 924 O O . VAL A 1 114 ? -3.081 6.414 14.604 1.00 96.25 114 VAL A O 1
ATOM 927 N N . LYS A 1 115 ? -2.765 8.527 13.891 1.00 96.62 115 LYS A N 1
ATOM 928 C CA . LYS A 1 115 ? -1.995 8.985 15.057 1.00 96.62 115 LYS A CA 1
ATOM 929 C C . LYS A 1 115 ? -2.792 8.846 16.348 1.00 96.62 115 LYS A C 1
ATOM 931 O O . LYS A 1 115 ? -2.306 8.239 17.294 1.00 96.62 115 LYS A O 1
ATOM 936 N N . PHE A 1 116 ? -4.033 9.334 16.355 1.00 95.94 116 PHE A N 1
ATOM 937 C CA . PHE A 1 116 ? -4.896 9.242 17.527 1.00 95.94 116 PHE A CA 1
ATOM 938 C C . PHE A 1 116 ? -5.115 7.789 17.964 1.00 95.94 116 PHE A C 1
ATOM 940 O O . PHE A 1 116 ? -4.934 7.467 19.133 1.00 95.94 116 PHE A O 1
ATOM 947 N N . LEU A 1 117 ? -5.478 6.899 17.035 1.00 94.25 117 LEU A N 1
ATOM 948 C CA . LEU A 1 117 ? -5.697 5.486 17.343 1.00 94.25 117 LEU A CA 1
ATOM 949 C C . LEU A 1 117 ? -4.414 4.825 17.859 1.00 94.25 117 LEU A C 1
ATOM 951 O O . LEU A 1 117 ? -4.478 4.104 18.851 1.00 94.25 117 LEU A O 1
ATOM 955 N N . TYR A 1 118 ? -3.265 5.112 17.240 1.00 94.94 118 TYR A N 1
ATOM 956 C CA . TYR A 1 118 ? -1.961 4.609 17.677 1.00 94.94 118 TYR A CA 1
ATOM 957 C C . TYR A 1 118 ? -1.656 5.006 19.129 1.00 94.94 118 TYR A C 1
ATOM 959 O O . TYR A 1 118 ? -1.398 4.149 19.967 1.00 94.94 118 TYR A O 1
ATOM 967 N N . GLU A 1 119 ? -1.774 6.296 19.454 1.00 94.06 119 GLU A N 1
ATOM 968 C CA . GLU A 1 119 ? -1.524 6.835 20.801 1.00 94.06 119 GLU A CA 1
ATOM 969 C C . GLU A 1 119 ? -2.501 6.298 21.862 1.00 94.06 119 GLU A C 1
ATOM 971 O O . GLU A 1 119 ? -2.203 6.327 23.054 1.00 94.06 119 GLU A O 1
ATOM 976 N N . HIS A 1 120 ? -3.663 5.789 21.442 1.00 92.25 120 HIS A N 1
ATOM 977 C CA . HIS A 1 120 ? -4.724 5.290 22.322 1.00 92.25 120 HIS A CA 1
ATOM 978 C C . HIS A 1 120 ? -4.837 3.755 22.330 1.00 92.25 120 HIS A C 1
ATOM 980 O O . HIS A 1 120 ? -5.901 3.208 22.664 1.00 92.25 120 HIS A O 1
ATOM 986 N N . GLY A 1 121 ? -3.733 3.077 22.003 1.00 88.12 121 GLY A N 1
ATOM 987 C CA . GLY A 1 121 ? -3.547 1.638 22.173 1.00 88.12 121 GLY A CA 1
ATOM 988 C C . GLY A 1 121 ? -3.821 0.795 20.932 1.00 88.12 121 GLY A C 1
ATOM 989 O O . GLY A 1 121 ? -4.036 -0.395 21.085 1.00 88.12 121 GLY A O 1
ATOM 990 N N . ALA A 1 122 ? -3.866 1.371 19.724 1.00 90.12 122 ALA A N 1
ATOM 991 C CA . ALA A 1 122 ? -3.906 0.603 18.469 1.00 90.12 122 ALA A CA 1
ATOM 992 C C . ALA A 1 122 ? -2.503 0.299 17.905 1.00 90.12 122 ALA A C 1
ATOM 994 O O . ALA A 1 122 ? -2.373 -0.065 16.739 1.00 90.12 122 ALA A O 1
ATOM 995 N N . ASP A 1 123 ? -1.442 0.468 18.693 1.00 88.25 123 ASP A N 1
ATOM 996 C CA . ASP A 1 123 ? -0.060 0.172 18.304 1.00 88.25 123 ASP A CA 1
ATOM 997 C C . ASP A 1 123 ? 0.134 -1.309 17.945 1.00 88.25 123 ASP A C 1
ATOM 999 O O . ASP A 1 123 ? 0.810 -1.621 16.966 1.00 88.25 123 ASP A O 1
ATOM 1003 N N . ALA A 1 124 ? -0.565 -2.216 18.636 1.00 87.56 124 ALA A N 1
ATOM 1004 C CA . ALA A 1 124 ? -0.594 -3.638 18.291 1.00 87.56 124 ALA A CA 1
ATOM 1005 C C . ALA A 1 124 ? -1.163 -3.914 16.883 1.00 87.56 124 ALA A C 1
ATOM 1007 O O . ALA A 1 124 ? -0.829 -4.929 16.272 1.00 87.56 124 ALA A O 1
ATOM 1008 N N . ASP A 1 125 ? -1.975 -3.001 16.332 1.00 89.56 125 ASP A N 1
ATOM 1009 C CA . ASP A 1 125 ? -2.596 -3.164 15.014 1.00 89.56 125 ASP A CA 1
ATOM 1010 C C . ASP A 1 125 ? -1.692 -2.742 13.850 1.00 89.56 125 ASP A C 1
ATOM 1012 O O . ASP A 1 125 ? -2.079 -2.885 12.687 1.00 89.56 125 ASP A O 1
ATOM 1016 N N . ILE A 1 126 ? -0.473 -2.262 14.126 1.00 91.38 126 ILE A N 1
ATOM 1017 C CA . ILE A 1 126 ? 0.469 -1.803 13.097 1.00 91.38 126 ILE A CA 1
ATOM 1018 C C . ILE A 1 126 ? 0.886 -2.920 12.122 1.00 91.38 126 ILE A C 1
ATOM 1020 O O . ILE A 1 126 ? 1.223 -2.642 10.968 1.00 91.38 126 ILE A O 1
ATOM 1024 N N . HIS A 1 127 ? 0.796 -4.180 12.559 1.00 91.06 127 HIS A N 1
ATOM 1025 C CA . HIS A 1 127 ? 1.078 -5.375 11.757 1.00 91.06 127 HIS A CA 1
ATOM 1026 C C . HIS A 1 127 ? -0.174 -6.207 11.438 1.00 91.06 127 HIS A C 1
ATOM 1028 O O . HIS A 1 127 ? -0.071 -7.212 10.733 1.00 91.06 127 HIS A O 1
ATOM 1034 N N . THR A 1 128 ? -1.356 -5.806 11.917 1.00 90.81 128 THR A N 1
ATOM 1035 C CA . THR A 1 128 ? -2.594 -6.567 11.712 1.00 90.81 128 THR A CA 1
ATOM 1036 C C . THR A 1 128 ? -3.019 -6.490 10.250 1.00 90.81 128 THR A C 1
ATOM 1038 O O . THR A 1 128 ? -3.405 -5.435 9.741 1.00 90.81 128 THR A O 1
ATOM 1041 N N . ALA A 1 129 ? -2.941 -7.625 9.559 1.00 91.81 129 ALA A N 1
ATOM 1042 C CA . ALA A 1 129 ? -3.304 -7.734 8.156 1.00 91.81 129 ALA A CA 1
ATOM 1043 C C . ALA A 1 129 ? -4.788 -8.087 7.980 1.00 91.81 129 ALA A C 1
ATOM 1045 O O . ALA A 1 129 ? -5.330 -8.915 8.706 1.00 91.81 129 ALA A O 1
ATOM 1046 N N . SER A 1 130 ? -5.435 -7.510 6.964 1.00 92.31 130 SER A N 1
ATOM 1047 C CA . SER A 1 130 ? -6.772 -7.965 6.539 1.00 92.31 130 SER A CA 1
ATOM 1048 C C . SER A 1 130 ? -6.744 -9.386 5.960 1.00 92.31 130 SER A C 1
ATOM 1050 O O . SER A 1 130 ? -5.679 -9.922 5.653 1.00 92.31 130 SER A O 1
ATOM 1052 N N . ASN A 1 131 ? -7.917 -9.954 5.657 1.00 90.12 131 ASN A N 1
ATOM 1053 C CA . ASN A 1 131 ? -8.043 -11.260 4.987 1.00 90.12 131 ASN A CA 1
ATOM 1054 C C . ASN A 1 131 ? -7.269 -11.372 3.659 1.00 90.12 131 ASN A C 1
ATOM 1056 O O . ASN A 1 131 ? -6.946 -12.475 3.229 1.00 90.12 131 ASN A O 1
ATOM 1060 N N . ASN A 1 132 ? -6.962 -10.246 3.005 1.00 86.94 132 ASN A N 1
ATOM 1061 C CA . ASN A 1 132 ? -6.181 -10.212 1.765 1.00 86.94 132 ASN A CA 1
ATOM 1062 C C . ASN A 1 132 ? -4.662 -10.103 2.002 1.00 86.94 132 ASN A C 1
ATOM 1064 O O . ASN A 1 132 ? -3.904 -9.939 1.046 1.00 86.94 132 ASN A O 1
ATOM 1068 N N . GLY A 1 133 ? -4.212 -10.142 3.256 1.00 91.12 133 GLY A N 1
ATOM 1069 C CA . GLY A 1 133 ? -2.818 -9.919 3.634 1.00 91.12 133 GLY A CA 1
ATOM 1070 C C . GLY A 1 133 ? -2.415 -8.442 3.628 1.00 91.12 133 GLY A C 1
ATOM 1071 O O . GLY A 1 133 ? -1.232 -8.130 3.652 1.00 91.12 133 GLY A O 1
ATOM 1072 N N . TRP A 1 134 ? -3.369 -7.503 3.564 1.00 93.44 134 TRP A N 1
ATOM 1073 C CA . TRP A 1 134 ? -3.025 -6.077 3.558 1.00 93.44 134 TRP A CA 1
ATOM 1074 C C . TRP A 1 134 ? -2.694 -5.605 4.966 1.00 93.44 134 TRP A C 1
ATOM 1076 O O . TRP A 1 134 ? -3.608 -5.439 5.775 1.00 93.44 134 TRP A O 1
ATOM 1086 N N . THR A 1 135 ? -1.414 -5.348 5.219 1.00 94.44 135 THR A N 1
ATOM 1087 C CA . THR A 1 135 ? -0.948 -4.598 6.389 1.00 94.44 135 THR A CA 1
ATOM 1088 C C . THR A 1 135 ? -1.270 -3.103 6.243 1.00 94.44 135 THR A C 1
ATOM 1090 O O . THR A 1 135 ? -1.469 -2.621 5.119 1.00 94.44 135 THR A O 1
ATOM 1093 N N . PRO A 1 136 ? -1.279 -2.325 7.342 1.00 94.88 136 PRO A N 1
ATOM 1094 C CA . PRO A 1 136 ? -1.426 -0.870 7.291 1.00 94.88 136 PRO A CA 1
ATOM 1095 C C . PRO A 1 136 ? -0.457 -0.184 6.321 1.00 94.88 136 PRO A C 1
ATOM 1097 O O . PRO A 1 136 ? -0.855 0.692 5.550 1.00 94.88 136 PRO A O 1
ATOM 1100 N N . LEU A 1 137 ? 0.812 -0.612 6.306 1.00 95.06 137 LEU A N 1
ATOM 1101 C CA . LEU A 1 137 ? 1.833 -0.015 5.445 1.00 95.06 137 LEU A CA 1
ATOM 1102 C C . LEU A 1 137 ? 1.616 -0.386 3.975 1.00 95.06 137 LEU A C 1
ATOM 1104 O O . LEU A 1 137 ? 1.716 0.490 3.109 1.00 95.06 137 LEU A O 1
ATOM 1108 N N . TYR A 1 138 ? 1.243 -1.638 3.685 1.00 93.81 138 TYR A N 1
ATOM 1109 C CA . TYR A 1 138 ? 0.830 -2.040 2.340 1.00 93.81 138 TYR A CA 1
ATOM 1110 C C . TYR A 1 138 ? -0.366 -1.205 1.864 1.00 93.81 138 TYR A C 1
ATOM 1112 O O . TYR A 1 138 ? -0.325 -0.632 0.776 1.00 93.81 138 TYR A O 1
ATOM 1120 N N . ALA A 1 139 ? -1.412 -1.076 2.684 1.00 93.19 139 ALA A N 1
ATOM 1121 C CA . ALA A 1 139 ? -2.627 -0.343 2.337 1.00 93.19 139 ALA A CA 1
ATOM 1122 C C . ALA A 1 139 ? -2.368 1.151 2.079 1.00 93.19 139 ALA A C 1
ATOM 1124 O O . ALA A 1 139 ? -2.877 1.712 1.102 1.00 93.19 139 ALA A O 1
ATOM 1125 N N . ALA A 1 140 ? -1.544 1.788 2.914 1.00 95.38 140 ALA A N 1
ATOM 1126 C CA . ALA A 1 140 ? -1.127 3.173 2.722 1.00 95.38 140 ALA A CA 1
ATOM 1127 C C . ALA A 1 140 ? -0.283 3.341 1.446 1.00 95.38 140 ALA A C 1
ATOM 1129 O O . ALA A 1 140 ? -0.446 4.326 0.727 1.00 95.38 140 ALA A O 1
ATOM 1130 N N . SER A 1 141 ? 0.570 2.364 1.125 1.00 94.38 141 SER A N 1
ATOM 1131 C CA . SER A 1 141 ? 1.397 2.357 -0.090 1.00 94.38 141 SER A CA 1
ATOM 1132 C C . SER A 1 141 ? 0.570 2.159 -1.356 1.00 94.38 141 SER A C 1
ATOM 1134 O O . SER A 1 141 ? 0.760 2.885 -2.332 1.00 94.38 141 SER A O 1
ATOM 1136 N N . TYR A 1 142 ? -0.403 1.247 -1.318 1.00 94.06 142 TYR A N 1
ATOM 1137 C CA . TYR A 1 142 ? -1.335 1.008 -2.416 1.00 94.06 142 TYR A CA 1
ATOM 1138 C C . TYR A 1 142 ? -2.132 2.269 -2.771 1.00 94.06 142 TYR A C 1
ATOM 1140 O O . TYR A 1 142 ? -2.331 2.525 -3.953 1.00 94.06 142 TYR A O 1
ATOM 1148 N N . ASN A 1 143 ? -2.552 3.066 -1.780 1.00 91.44 143 ASN A N 1
ATOM 1149 C CA . ASN A 1 143 ? -3.316 4.306 -1.994 1.00 91.44 143 ASN A CA 1
ATOM 1150 C C . ASN A 1 143 ? -2.449 5.583 -2.047 1.00 91.44 143 ASN A C 1
ATOM 1152 O O . ASN A 1 143 ? -2.969 6.678 -2.268 1.00 91.44 143 ASN A O 1
ATOM 1156 N N . GLY A 1 144 ? -1.131 5.468 -1.855 1.00 93.00 144 GLY A N 1
ATOM 1157 C CA . GLY A 1 144 ? -0.185 6.579 -1.994 1.00 93.00 144 GLY A CA 1
ATOM 1158 C C . GLY A 1 144 ? -0.171 7.580 -0.837 1.00 93.00 144 GLY A C 1
ATOM 1159 O O . GLY A 1 144 ? 0.233 8.729 -1.025 1.00 93.00 144 GLY A O 1
ATOM 1160 N N . HIS A 1 145 ? -0.597 7.179 0.359 1.00 95.81 145 HIS A N 1
ATOM 1161 C CA . HIS A 1 145 ? -0.675 8.045 1.536 1.00 95.81 145 HIS A CA 1
ATOM 1162 C C . HIS A 1 145 ? 0.688 8.206 2.218 1.00 95.81 145 HIS A C 1
ATOM 1164 O O . HIS A 1 145 ? 0.936 7.651 3.285 1.00 95.81 145 HIS A O 1
ATOM 1170 N N . ILE A 1 146 ? 1.577 8.992 1.602 1.00 95.31 146 ILE A N 1
ATOM 1171 C CA . ILE A 1 146 ? 2.982 9.142 2.019 1.00 95.31 146 ILE A CA 1
ATOM 1172 C C . ILE A 1 146 ? 3.168 9.501 3.499 1.00 95.31 146 ILE A C 1
ATOM 1174 O O . ILE A 1 146 ? 4.032 8.929 4.156 1.00 95.31 146 ILE A O 1
ATOM 1178 N N . GLU A 1 147 ? 2.349 10.394 4.052 1.00 96.88 147 GLU A N 1
ATOM 1179 C CA . GLU A 1 147 ? 2.469 10.785 5.463 1.00 96.88 147 GLU A CA 1
ATOM 1180 C C . GLU A 1 147 ? 2.095 9.641 6.416 1.00 96.88 147 GLU A C 1
ATOM 1182 O O . GLU A 1 147 ? 2.709 9.491 7.471 1.00 96.88 147 GLU A O 1
ATOM 1187 N N . VAL A 1 148 ? 1.159 8.773 6.014 1.00 96.56 148 VAL A N 1
ATOM 1188 C CA . VAL A 1 148 ? 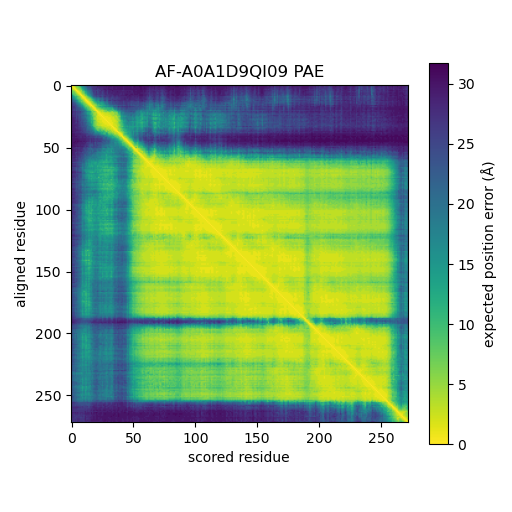0.840 7.541 6.750 1.00 96.56 148 VAL A CA 1
ATOM 1189 C C . VAL A 1 148 ? 1.966 6.519 6.601 1.00 96.56 148 VAL A C 1
ATOM 1191 O O . VAL A 1 148 ? 2.366 5.932 7.597 1.00 96.56 148 VAL A O 1
ATOM 1194 N N . ILE A 1 149 ? 2.539 6.349 5.403 1.00 95.50 149 ILE A N 1
ATOM 1195 C CA . ILE A 1 149 ? 3.681 5.442 5.179 1.00 95.50 149 ILE A CA 1
ATOM 1196 C C . ILE A 1 149 ? 4.864 5.834 6.072 1.00 95.50 149 ILE A C 1
ATOM 1198 O O . ILE A 1 149 ? 5.416 4.984 6.766 1.00 95.50 149 ILE A O 1
ATOM 1202 N N . LYS A 1 150 ? 5.227 7.123 6.093 1.00 95.25 150 LYS A N 1
ATOM 1203 C CA . LYS A 1 150 ? 6.294 7.651 6.955 1.00 95.25 150 LYS A CA 1
ATOM 1204 C C . LYS A 1 150 ? 5.991 7.400 8.427 1.00 95.25 150 LYS A C 1
ATOM 1206 O O . LYS A 1 150 ? 6.862 6.924 9.145 1.00 95.25 150 LYS A O 1
ATOM 1211 N N . PHE A 1 151 ? 4.769 7.709 8.866 1.00 96.50 151 PHE A N 1
ATOM 1212 C CA . PHE A 1 151 ? 4.356 7.481 10.247 1.00 96.50 151 PHE A CA 1
ATOM 1213 C C . PHE A 1 151 ? 4.495 6.006 10.631 1.00 96.50 151 PHE A C 1
ATOM 1215 O O . PHE A 1 151 ? 5.161 5.705 11.613 1.00 96.50 151 PHE A O 1
ATOM 1222 N N . LEU A 1 152 ? 3.942 5.091 9.834 1.00 95.44 152 LEU A N 1
ATOM 1223 C CA . LEU A 1 152 ? 4.002 3.653 10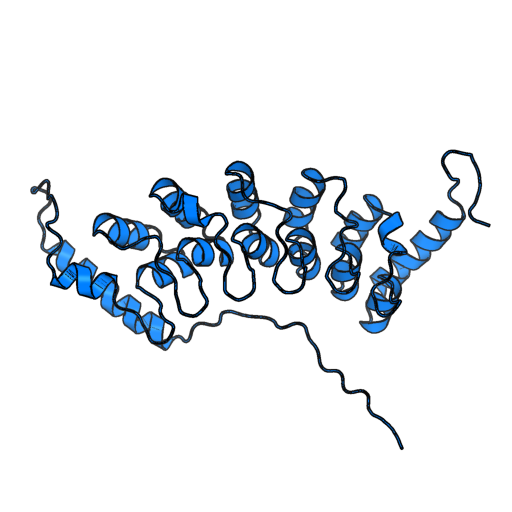.094 1.00 95.44 152 LEU A CA 1
ATOM 1224 C C . LEU A 1 152 ? 5.446 3.138 10.131 1.00 95.44 152 LEU A C 1
ATOM 1226 O O . LEU A 1 152 ? 5.811 2.420 11.056 1.00 95.44 152 LEU A O 1
ATOM 1230 N N . TYR A 1 153 ? 6.285 3.551 9.179 1.00 93.00 153 TYR A N 1
ATOM 1231 C CA . TYR A 1 153 ? 7.697 3.163 9.148 1.00 93.00 153 TYR A CA 1
ATOM 1232 C C . TYR A 1 153 ? 8.456 3.629 10.400 1.00 93.00 153 TYR A C 1
ATOM 1234 O O . TYR A 1 153 ? 9.209 2.860 10.989 1.00 93.00 153 TYR A O 1
ATOM 1242 N N . MET A 1 154 ? 8.217 4.862 10.864 1.00 93.50 154 MET A N 1
ATOM 1243 C CA . MET A 1 154 ? 8.846 5.382 12.089 1.00 93.50 154 MET A CA 1
ATOM 1244 C C . MET A 1 154 ? 8.401 4.674 13.367 1.00 93.50 154 MET A C 1
ATOM 1246 O O . MET A 1 154 ? 9.111 4.741 14.365 1.00 93.50 154 MET A O 1
ATOM 1250 N N . HIS A 1 155 ? 7.273 3.969 13.325 1.00 94.06 155 HIS A N 1
ATOM 1251 C CA . HIS A 1 155 ? 6.749 3.195 14.447 1.00 94.06 155 HIS A CA 1
ATOM 1252 C C . HIS A 1 155 ? 6.969 1.683 14.273 1.00 94.06 155 HIS A C 1
ATOM 1254 O O . HIS A 1 155 ? 6.349 0.888 14.967 1.00 94.06 155 HIS A O 1
ATOM 1260 N N . GLY A 1 156 ? 7.875 1.278 13.374 1.00 90.12 156 GLY A N 1
ATOM 1261 C CA . GLY A 1 156 ? 8.336 -0.108 13.263 1.00 90.12 156 GLY A CA 1
ATOM 1262 C C . GLY A 1 156 ? 7.533 -0.995 12.312 1.00 90.12 156 GLY A C 1
ATOM 1263 O O . GLY A 1 156 ? 7.747 -2.205 12.305 1.00 90.12 156 GLY A O 1
ATOM 1264 N N . ALA A 1 157 ? 6.639 -0.436 11.490 1.00 91.12 157 ALA A N 1
ATOM 1265 C CA . ALA A 1 157 ? 5.938 -1.221 10.478 1.00 91.12 157 ALA A CA 1
ATOM 1266 C C . ALA A 1 157 ? 6.920 -1.846 9.474 1.00 91.12 157 ALA A C 1
ATOM 1268 O O . ALA A 1 157 ? 7.775 -1.157 8.910 1.00 91.12 157 ALA A O 1
ATOM 1269 N N . ASP A 1 158 ? 6.747 -3.141 9.209 1.00 88.19 158 ASP A N 1
ATOM 1270 C CA . ASP A 1 158 ? 7.569 -3.857 8.240 1.00 88.19 158 ASP A CA 1
ATOM 1271 C C . ASP A 1 158 ? 7.216 -3.437 6.803 1.00 88.19 158 ASP A C 1
ATOM 1273 O O . ASP A 1 158 ? 6.067 -3.522 6.356 1.00 88.19 158 ASP A O 1
ATOM 1277 N N . ILE A 1 159 ? 8.231 -2.977 6.075 1.00 86.88 159 ILE A N 1
ATOM 1278 C CA . ILE A 1 159 ? 8.132 -2.542 4.679 1.00 86.88 159 ILE A CA 1
ATOM 1279 C C . ILE A 1 159 ? 8.210 -3.707 3.689 1.00 86.88 159 ILE A C 1
ATOM 1281 O O . ILE A 1 159 ? 7.957 -3.504 2.501 1.00 86.88 159 ILE A O 1
ATOM 1285 N N . HIS A 1 160 ? 8.559 -4.905 4.162 1.00 83.31 160 HIS A N 1
ATOM 1286 C CA . HIS A 1 160 ? 8.772 -6.093 3.342 1.00 83.31 160 HIS A CA 1
ATOM 1287 C C . HIS A 1 160 ? 7.598 -7.062 3.371 1.00 83.31 160 HIS A C 1
ATOM 1289 O O . HIS A 1 160 ? 7.522 -7.911 2.487 1.00 83.31 160 HIS A O 1
ATOM 1295 N N . THR A 1 161 ? 6.676 -6.937 4.333 1.00 87.75 161 THR A N 1
ATOM 1296 C CA . THR A 1 161 ? 5.546 -7.863 4.456 1.00 87.75 161 THR A CA 1
ATOM 1297 C C . THR A 1 161 ? 4.692 -7.804 3.180 1.00 87.75 161 THR A C 1
ATOM 1299 O O . THR A 1 161 ? 4.071 -6.766 2.908 1.00 87.75 161 THR A O 1
ATOM 1302 N N . PRO A 1 162 ? 4.648 -8.883 2.378 1.00 88.81 162 PRO A N 1
ATOM 1303 C CA . PRO A 1 162 ? 3.860 -8.900 1.161 1.00 88.81 162 PRO A CA 1
ATOM 1304 C C . PRO A 1 162 ? 2.389 -9.209 1.458 1.00 88.81 162 PRO A C 1
ATOM 1306 O O . PRO A 1 162 ? 2.059 -9.824 2.472 1.00 88.81 162 PRO A O 1
ATOM 1309 N N . ASP A 1 163 ? 1.503 -8.846 0.531 1.00 90.38 163 ASP A N 1
ATOM 1310 C CA . ASP A 1 163 ? 0.119 -9.320 0.563 1.00 90.38 163 ASP A CA 1
ATOM 1311 C C . ASP A 1 163 ? 0.004 -10.814 0.193 1.00 90.38 163 ASP A C 1
ATOM 1313 O O . ASP A 1 163 ? 0.981 -11.496 -0.143 1.00 90.38 163 ASP A O 1
ATOM 1317 N N . ASN A 1 164 ? -1.224 -11.339 0.175 1.00 89.44 164 ASN A N 1
ATOM 1318 C CA . ASN A 1 164 ? -1.466 -12.739 -0.181 1.00 89.44 164 ASN A CA 1
ATOM 1319 C C . ASN A 1 164 ? -1.051 -13.098 -1.623 1.00 89.44 164 ASN A C 1
ATOM 1321 O O . ASN A 1 164 ? -0.893 -14.283 -1.924 1.00 89.44 164 ASN A O 1
ATOM 1325 N N . ASN A 1 165 ? -0.829 -12.124 -2.508 1.00 85.31 165 ASN A N 1
ATOM 1326 C CA . ASN A 1 165 ? -0.330 -12.327 -3.872 1.00 85.31 165 ASN A CA 1
ATOM 1327 C C . ASN A 1 165 ? 1.198 -12.176 -3.975 1.00 85.31 165 ASN A C 1
ATOM 1329 O O . ASN A 1 165 ? 1.763 -12.329 -5.058 1.00 85.31 165 ASN A O 1
ATOM 1333 N N . GLY A 1 166 ? 1.887 -11.917 -2.862 1.00 87.94 166 GLY A N 1
ATOM 1334 C CA . GLY A 1 166 ? 3.322 -11.650 -2.848 1.00 87.94 166 GLY A CA 1
ATOM 1335 C C . GLY A 1 166 ? 3.679 -10.212 -3.212 1.00 87.94 166 GLY A C 1
ATOM 1336 O O . GLY A 1 166 ? 4.839 -9.935 -3.493 1.00 87.94 166 GLY A O 1
ATOM 1337 N N . TRP A 1 167 ? 2.715 -9.294 -3.283 1.00 89.31 167 TRP A N 1
ATOM 1338 C CA . TRP A 1 167 ? 3.012 -7.911 -3.625 1.00 89.31 167 TRP A CA 1
ATOM 1339 C C . TRP A 1 167 ? 3.575 -7.213 -2.399 1.00 89.31 167 TRP A C 1
ATOM 1341 O O . TRP A 1 167 ? 2.920 -7.136 -1.364 1.00 89.31 167 TRP A O 1
ATOM 1351 N N . THR A 1 168 ? 4.780 -6.670 -2.526 1.00 91.12 168 THR A N 1
ATOM 1352 C CA . THR A 1 168 ? 5.350 -5.786 -1.513 1.00 91.12 168 THR A CA 1
ATOM 1353 C C . THR A 1 168 ? 4.665 -4.412 -1.557 1.00 91.12 168 THR A C 1
ATOM 1355 O O . THR A 1 168 ? 4.094 -4.025 -2.589 1.00 91.12 168 THR A O 1
ATOM 1358 N N . PRO A 1 169 ? 4.753 -3.612 -0.482 1.00 92.12 169 PRO A N 1
ATOM 1359 C CA . PRO A 1 169 ? 4.296 -2.224 -0.489 1.00 92.12 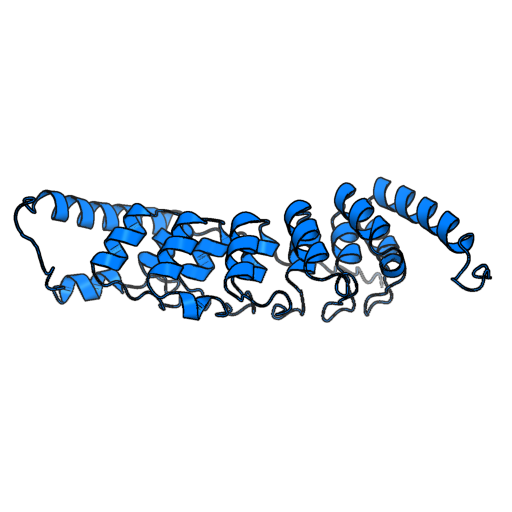169 PRO A CA 1
ATOM 1360 C C . PRO A 1 169 ? 4.874 -1.382 -1.642 1.00 92.12 169 PRO A C 1
ATOM 1362 O O . PRO A 1 169 ? 4.164 -0.563 -2.230 1.00 92.12 169 PRO A O 1
ATOM 1365 N N . LEU A 1 170 ? 6.135 -1.623 -2.031 1.00 92.38 170 LEU A N 1
ATOM 1366 C CA . LEU A 1 170 ? 6.774 -0.966 -3.177 1.00 92.38 170 LEU A CA 1
ATOM 1367 C C . LEU A 1 170 ? 6.107 -1.348 -4.509 1.00 92.38 170 LEU A C 1
ATOM 1369 O O . LEU A 1 170 ? 5.859 -0.473 -5.346 1.00 92.38 170 LEU A O 1
ATOM 1373 N N . ASN A 1 171 ? 5.779 -2.631 -4.697 1.00 91.06 171 ASN A N 1
ATOM 1374 C CA . ASN A 1 171 ? 5.053 -3.117 -5.874 1.00 91.06 171 ASN A CA 1
ATOM 1375 C C . ASN A 1 171 ? 3.652 -2.494 -5.953 1.00 91.06 171 ASN A C 1
ATOM 1377 O O . ASN A 1 171 ? 3.264 -1.988 -7.009 1.00 91.06 171 ASN A O 1
ATOM 1381 N N . ALA A 1 172 ? 2.937 -2.431 -4.827 1.00 91.62 172 ALA A N 1
ATOM 1382 C CA . ALA A 1 172 ? 1.621 -1.803 -4.729 1.00 91.62 172 ALA A CA 1
ATOM 1383 C C . ALA A 1 172 ? 1.651 -0.302 -5.079 1.00 91.62 172 ALA A C 1
ATOM 1385 O O . ALA A 1 172 ? 0.873 0.159 -5.921 1.00 91.62 172 ALA A O 1
ATOM 1386 N N . ALA A 1 173 ? 2.588 0.458 -4.502 1.00 93.75 173 ALA A N 1
ATOM 1387 C CA . ALA A 1 173 ? 2.772 1.875 -4.823 1.00 93.75 173 ALA A CA 1
ATOM 1388 C C . ALA A 1 173 ? 3.147 2.087 -6.298 1.00 93.75 173 ALA A C 1
ATOM 1390 O O . ALA A 1 173 ? 2.687 3.043 -6.931 1.00 93.75 173 ALA A O 1
ATOM 1391 N N . SER A 1 174 ? 3.946 1.177 -6.866 1.00 93.12 174 SER A N 1
ATOM 1392 C CA . SER A 1 174 ? 4.388 1.263 -8.259 1.00 93.12 174 SER A CA 1
ATOM 1393 C C . SER A 1 174 ? 3.278 0.952 -9.253 1.00 93.12 174 SER A C 1
ATOM 1395 O O . SER A 1 174 ? 3.151 1.635 -10.269 1.00 93.12 174 SER A O 1
ATOM 1397 N N . TYR A 1 175 ? 2.424 -0.019 -8.936 1.00 93.31 175 TYR A N 1
ATOM 1398 C CA . TYR A 1 175 ? 1.242 -0.355 -9.721 1.00 93.31 175 TYR A CA 1
ATOM 1399 C C . TYR A 1 175 ? 0.255 0.823 -9.817 1.00 93.31 175 TYR A C 1
ATOM 1401 O O . TYR A 1 175 ? -0.286 1.100 -10.891 1.00 93.31 175 TYR A O 1
ATOM 1409 N N . ASN A 1 176 ? 0.053 1.575 -8.733 1.00 92.44 176 ASN A N 1
ATOM 1410 C CA . ASN A 1 176 ? -0.824 2.754 -8.742 1.00 92.44 176 ASN A CA 1
ATOM 1411 C C . ASN A 1 176 ? -0.116 4.068 -9.120 1.00 92.44 176 ASN A C 1
ATOM 1413 O O . ASN A 1 176 ? -0.776 5.093 -9.278 1.00 92.44 176 ASN A O 1
ATOM 1417 N N . GLY A 1 177 ? 1.202 4.045 -9.345 1.00 93.00 177 GLY A N 1
ATOM 1418 C CA . GLY A 1 177 ? 1.950 5.196 -9.860 1.00 93.00 177 GLY A CA 1
ATOM 1419 C C . GLY A 1 177 ? 2.251 6.269 -8.813 1.00 93.00 177 GLY A C 1
ATOM 1420 O O . GLY A 1 177 ? 2.467 7.432 -9.160 1.00 93.00 177 GLY A O 1
ATOM 1421 N N . HIS A 1 178 ? 2.271 5.910 -7.529 1.00 95.50 178 HIS A N 1
ATOM 1422 C CA . HIS A 1 178 ? 2.503 6.842 -6.428 1.00 95.50 178 HIS A CA 1
ATOM 1423 C C . HIS A 1 178 ? 3.993 7.174 -6.283 1.00 95.50 178 HIS A C 1
ATOM 1425 O O . HIS A 1 178 ? 4.701 6.605 -5.457 1.00 95.50 178 HIS A O 1
ATOM 1431 N N . ILE A 1 179 ? 4.470 8.121 -7.097 1.00 94.06 179 ILE A N 1
ATOM 1432 C CA . ILE A 1 179 ? 5.896 8.476 -7.221 1.00 94.06 179 ILE A CA 1
ATOM 1433 C C . ILE A 1 179 ? 6.550 8.784 -5.868 1.00 94.06 179 ILE A C 1
ATOM 1435 O O . ILE A 1 179 ? 7.631 8.273 -5.598 1.00 94.06 179 ILE A O 1
ATOM 1439 N N . GLU A 1 180 ? 5.918 9.594 -5.017 1.00 94.69 180 GLU A N 1
ATOM 1440 C CA . GLU A 1 180 ? 6.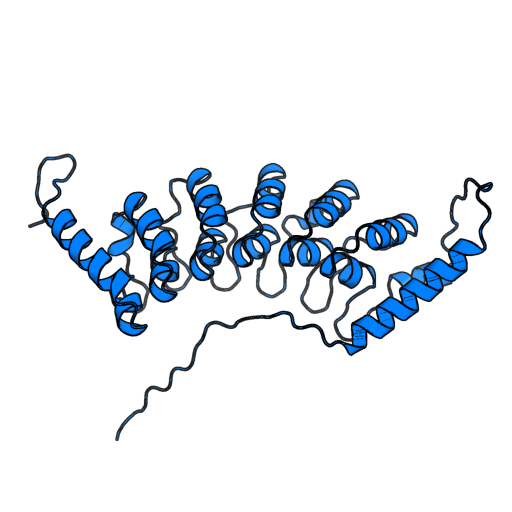512 9.982 -3.728 1.00 94.69 180 GLU A CA 1
ATOM 1441 C C . GLU A 1 180 ? 6.575 8.811 -2.735 1.00 94.69 180 GLU A C 1
ATOM 1443 O O . GLU A 1 180 ? 7.570 8.666 -2.027 1.00 94.69 180 GLU A O 1
ATOM 1448 N N . ALA A 1 181 ? 5.579 7.918 -2.749 1.00 93.31 181 ALA A N 1
ATOM 1449 C CA . ALA A 1 181 ? 5.621 6.675 -1.980 1.00 93.31 181 ALA A CA 1
ATOM 1450 C C . ALA A 1 181 ? 6.762 5.768 -2.462 1.00 93.31 181 ALA A C 1
ATOM 1452 O O . ALA A 1 181 ? 7.560 5.306 -1.653 1.00 93.31 181 ALA A O 1
ATOM 1453 N N . VAL A 1 182 ? 6.912 5.584 -3.779 1.00 92.44 182 VAL A N 1
ATOM 1454 C CA . VAL A 1 182 ? 8.009 4.788 -4.355 1.00 92.44 182 VAL A CA 1
ATOM 1455 C C . VAL A 1 182 ? 9.373 5.411 -4.061 1.00 92.44 182 VAL A C 1
ATOM 1457 O O . VAL A 1 182 ? 10.313 4.693 -3.729 1.00 92.44 182 VAL A O 1
ATOM 1460 N N . LYS A 1 183 ? 9.518 6.738 -4.141 1.00 91.88 183 LYS A N 1
ATOM 1461 C CA . LYS A 1 183 ? 10.768 7.427 -3.780 1.00 91.88 183 LYS A CA 1
ATOM 1462 C C . LYS A 1 183 ? 11.156 7.162 -2.334 1.00 91.88 183 LYS A C 1
ATOM 1464 O O . LYS A 1 183 ? 12.307 6.822 -2.092 1.00 91.88 183 LYS A O 1
ATOM 1469 N N . PHE A 1 184 ? 10.207 7.302 -1.411 1.00 91.75 184 PHE A N 1
ATOM 1470 C CA . PHE A 1 184 ? 10.443 7.050 0.005 1.00 91.75 184 PHE A CA 1
ATOM 1471 C C . PHE A 1 184 ? 10.800 5.580 0.257 1.00 91.75 184 PHE A C 1
ATOM 1473 O O . PHE A 1 184 ? 11.865 5.302 0.798 1.00 91.75 184 PHE A O 1
ATOM 1480 N N . LEU A 1 185 ? 9.977 4.644 -0.228 1.00 89.44 185 LEU A N 1
ATOM 1481 C CA . LEU A 1 185 ? 10.181 3.201 -0.051 1.00 89.44 185 LEU A CA 1
ATOM 1482 C C . LEU A 1 1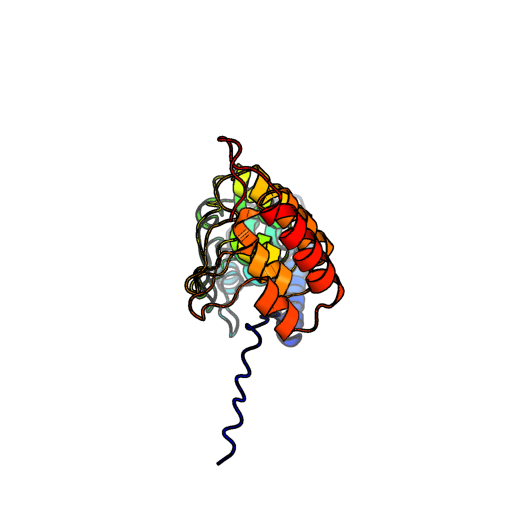85 ? 11.480 2.691 -0.708 1.00 89.44 185 LEU A C 1
ATOM 1484 O O . LEU A 1 185 ? 12.160 1.838 -0.152 1.00 89.44 185 LEU A O 1
ATOM 1488 N N . SER A 1 186 ? 11.870 3.241 -1.862 1.00 87.12 186 SER A N 1
ATOM 1489 C CA . SER A 1 186 ? 13.145 2.902 -2.522 1.00 87.12 186 SER A CA 1
ATOM 1490 C C . SER A 1 186 ? 14.368 3.563 -1.882 1.00 87.12 186 SER A C 1
ATOM 1492 O O . SER A 1 186 ? 15.486 3.132 -2.137 1.00 87.12 186 SER A O 1
ATOM 1494 N N . ALA A 1 187 ? 14.190 4.635 -1.104 1.00 86.00 187 ALA A N 1
ATOM 1495 C CA . ALA A 1 187 ? 15.284 5.293 -0.390 1.00 86.00 187 ALA A CA 1
ATOM 1496 C C . ALA A 1 187 ? 15.607 4.593 0.935 1.00 86.00 187 ALA A C 1
ATOM 1498 O O . ALA A 1 187 ? 16.769 4.503 1.306 1.00 86.00 187 ALA A O 1
ATOM 1499 N N . ILE A 1 188 ? 14.593 4.072 1.631 1.00 81.69 188 ILE A N 1
ATOM 1500 C CA . ILE A 1 188 ? 14.786 3.305 2.873 1.00 81.69 188 ILE A CA 1
ATOM 1501 C C . ILE A 1 188 ? 15.322 1.889 2.619 1.00 81.69 188 ILE A C 1
ATOM 1503 O O . ILE A 1 188 ? 15.777 1.228 3.546 1.00 81.69 188 ILE A O 1
ATOM 1507 N N . SER A 1 189 ? 15.253 1.408 1.376 1.00 67.88 189 SER A N 1
ATOM 1508 C CA . SER A 1 189 ? 15.595 0.036 1.023 1.00 67.88 189 SER A CA 1
ATOM 1509 C C . SER A 1 189 ? 16.205 -0.036 -0.378 1.00 67.88 189 SER A C 1
ATOM 1511 O O . SER A 1 189 ? 15.530 -0.327 -1.367 1.00 67.88 189 SER A O 1
ATOM 1513 N N . GLU A 1 190 ? 17.508 0.247 -0.475 1.00 58.69 190 GLU A N 1
ATOM 1514 C CA . GLU A 1 190 ? 18.232 0.294 -1.756 1.00 58.69 190 GLU A CA 1
ATOM 1515 C C . GLU A 1 190 ? 18.283 -1.062 -2.487 1.00 58.69 190 GLU A C 1
ATOM 1517 O O . GLU A 1 190 ? 18.421 -1.086 -3.707 1.00 58.69 190 GLU A O 1
ATOM 1522 N N . VAL A 1 191 ? 18.103 -2.186 -1.784 1.00 54.06 191 VAL A N 1
ATOM 1523 C CA . VAL A 1 191 ? 18.265 -3.546 -2.339 1.00 54.06 191 VAL A CA 1
ATOM 1524 C C . VAL A 1 191 ? 16.985 -4.100 -3.009 1.00 54.06 191 VAL A C 1
ATOM 1526 O O . VAL A 1 191 ? 17.053 -5.075 -3.750 1.00 54.06 191 VAL A O 1
ATOM 1529 N N . TYR A 1 192 ? 15.819 -3.456 -2.864 1.00 60.41 192 TYR A N 1
ATOM 1530 C CA . TYR A 1 192 ? 14.523 -4.151 -3.022 1.00 60.41 192 TYR A CA 1
ATOM 1531 C C . TYR A 1 192 ? 13.644 -3.710 -4.200 1.00 60.41 192 TYR A C 1
ATOM 1533 O O . TYR A 1 192 ? 12.530 -4.199 -4.369 1.00 60.41 192 TYR A O 1
ATOM 1541 N N . ALA A 1 193 ? 14.125 -2.844 -5.095 1.00 58.53 193 ALA A N 1
ATOM 1542 C CA . ALA A 1 193 ? 13.422 -2.622 -6.368 1.00 58.53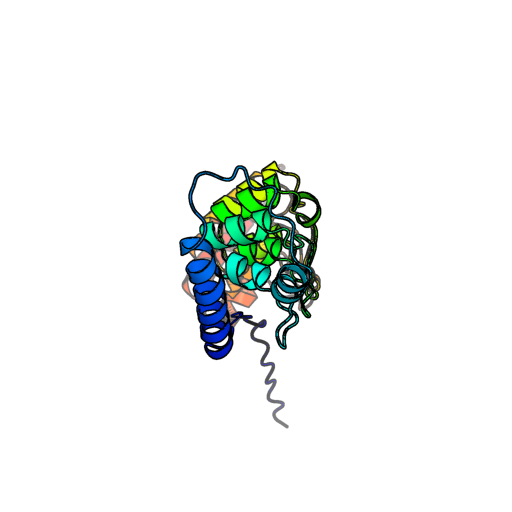 193 ALA A CA 1
ATOM 1543 C C . ALA A 1 193 ? 13.457 -3.844 -7.308 1.00 58.53 193 ALA A C 1
ATOM 1545 O O . ALA A 1 193 ? 12.785 -3.852 -8.344 1.00 58.53 193 ALA A O 1
ATOM 1546 N N . LEU A 1 194 ? 14.249 -4.858 -6.947 1.00 63.09 194 LEU A N 1
ATOM 1547 C CA . LEU A 1 194 ? 14.370 -6.134 -7.642 1.00 63.09 194 LEU A CA 1
ATOM 1548 C C . LEU A 1 194 ? 13.519 -7.239 -7.006 1.00 63.09 194 LEU A C 1
ATOM 1550 O O . LEU A 1 194 ? 13.438 -8.318 -7.591 1.00 63.09 194 LEU A O 1
ATOM 1554 N N . ASP A 1 195 ? 12.878 -6.980 -5.860 1.00 75.81 195 ASP A N 1
ATOM 1555 C CA . ASP A 1 195 ? 11.975 -7.950 -5.251 1.00 75.81 195 ASP A CA 1
ATOM 1556 C C . ASP A 1 195 ? 10.852 -8.288 -6.217 1.00 75.81 195 ASP A C 1
ATOM 1558 O O . ASP A 1 195 ? 10.241 -7.419 -6.855 1.00 75.81 195 ASP A O 1
ATOM 1562 N N . THR A 1 196 ? 10.588 -9.582 -6.312 1.00 81.62 196 THR A N 1
ATOM 1563 C CA . THR A 1 196 ? 9.578 -10.108 -7.212 1.00 81.62 196 THR A CA 1
ATOM 1564 C C . THR A 1 196 ? 8.355 -10.559 -6.437 1.00 81.62 196 THR A C 1
ATOM 1566 O O . THR A 1 196 ? 8.460 -11.088 -5.331 1.00 81.62 196 THR A O 1
ATOM 1569 N N . ASP A 1 197 ? 7.174 -10.332 -7.014 1.00 85.44 197 ASP A N 1
ATOM 1570 C CA . ASP A 1 197 ? 5.957 -10.970 -6.518 1.00 85.44 197 ASP A CA 1
ATOM 1571 C C . ASP A 1 197 ? 5.988 -12.491 -6.758 1.00 85.44 197 ASP A C 1
ATOM 1573 O O . ASP A 1 197 ? 6.913 -13.036 -7.364 1.00 85.44 197 ASP A O 1
ATOM 1577 N N . LYS A 1 198 ? 4.926 -13.199 -6.356 1.00 86.88 198 LYS A N 1
ATOM 1578 C CA . LYS A 1 198 ? 4.792 -14.643 -6.629 1.00 86.88 198 LYS A CA 1
ATOM 1579 C C . LYS A 1 198 ? 4.856 -14.996 -8.122 1.00 86.88 198 LYS A C 1
ATOM 1581 O O . LYS A 1 198 ? 5.094 -16.153 -8.459 1.00 86.88 198 LYS A O 1
ATOM 1586 N N . ASN A 1 199 ? 4.636 -14.025 -9.010 1.00 84.00 199 ASN A N 1
ATOM 1587 C CA . ASN A 1 199 ? 4.727 -14.187 -10.454 1.00 84.00 199 ASN A CA 1
ATOM 1588 C C . ASN A 1 199 ? 6.083 -13.758 -11.027 1.00 84.00 199 ASN A C 1
ATOM 1590 O O . ASN A 1 199 ? 6.192 -13.734 -12.245 1.00 84.00 199 ASN A O 1
ATOM 1594 N N . GLY A 1 200 ? 7.090 -13.392 -10.232 1.00 86.56 200 GLY A N 1
ATOM 1595 C CA . GLY A 1 200 ? 8.380 -12.934 -10.758 1.00 86.56 200 GLY A CA 1
ATOM 1596 C C . GLY A 1 200 ? 8.398 -11.458 -11.198 1.00 86.56 200 GLY A C 1
ATOM 1597 O O . GLY A 1 200 ? 9.304 -11.041 -11.917 1.00 86.56 200 GLY A O 1
ATOM 1598 N N . ARG A 1 201 ? 7.398 -10.643 -10.830 1.00 87.38 201 ARG A N 1
ATOM 1599 C CA . ARG A 1 201 ? 7.252 -9.250 -11.298 1.00 87.38 201 ARG A CA 1
ATOM 1600 C C . ARG A 1 201 ? 7.830 -8.245 -10.314 1.00 87.38 201 ARG A C 1
ATOM 1602 O O . ARG A 1 201 ? 7.531 -8.296 -9.126 1.00 87.38 201 ARG A O 1
ATOM 1609 N N . THR A 1 202 ? 8.577 -7.282 -10.845 1.00 91.12 202 THR A N 1
ATOM 1610 C CA . THR A 1 202 ? 9.207 -6.193 -10.085 1.00 91.12 202 THR A CA 1
ATOM 1611 C C . THR A 1 202 ? 8.368 -4.914 -10.069 1.00 91.12 202 THR A C 1
ATOM 1613 O O . THR A 1 202 ? 7.437 -4.736 -10.863 1.00 91.12 202 THR A O 1
ATOM 1616 N N . ALA A 1 203 ? 8.766 -3.951 -9.237 1.00 90.62 203 ALA A N 1
ATOM 1617 C CA . ALA A 1 203 ? 8.195 -2.606 -9.207 1.00 90.62 203 ALA A CA 1
ATOM 1618 C C . ALA A 1 203 ? 8.228 -1.916 -10.587 1.00 90.62 203 ALA A C 1
ATOM 1620 O O . ALA A 1 203 ? 7.238 -1.300 -10.999 1.00 90.62 203 ALA A O 1
ATOM 1621 N N . LEU A 1 204 ? 9.332 -2.066 -11.338 1.00 91.75 204 LEU A N 1
ATOM 1622 C CA . LEU A 1 204 ? 9.441 -1.541 -12.704 1.00 91.75 204 LEU A CA 1
ATOM 1623 C C . LEU A 1 204 ? 8.419 -2.209 -13.627 1.00 91.75 204 LEU A C 1
ATOM 1625 O O . LEU A 1 204 ? 7.764 -1.511 -14.399 1.00 91.75 204 LEU A O 1
ATOM 1629 N N . PHE A 1 205 ? 8.245 -3.531 -13.527 1.00 91.31 205 PHE A N 1
ATOM 1630 C CA . PHE A 1 205 ? 7.256 -4.264 -14.316 1.00 91.31 205 PHE A CA 1
ATOM 1631 C C . PHE A 1 205 ? 5.845 -3.710 -14.089 1.00 91.31 205 PHE A C 1
ATOM 1633 O O . PHE A 1 205 ? 5.136 -3.426 -15.054 1.00 91.31 205 PHE A O 1
ATOM 1640 N N . PHE A 1 206 ? 5.444 -3.489 -12.833 1.00 91.94 206 PHE A N 1
ATOM 1641 C CA . PHE A 1 206 ? 4.128 -2.931 -12.509 1.00 91.94 206 PHE A CA 1
ATOM 1642 C C . PHE A 1 206 ? 3.949 -1.494 -13.009 1.00 91.94 206 PHE A C 1
ATOM 1644 O O . PHE A 1 206 ? 2.923 -1.186 -13.621 1.00 91.94 206 PHE A O 1
ATOM 1651 N N . ALA A 1 207 ? 4.950 -0.629 -12.816 1.00 93.69 207 ALA A N 1
ATOM 1652 C CA . ALA A 1 207 ? 4.918 0.747 -13.313 1.00 93.69 207 ALA A CA 1
ATOM 1653 C C . ALA A 1 207 ? 4.800 0.800 -14.847 1.00 93.69 207 ALA A C 1
ATOM 1655 O O . ALA A 1 207 ? 4.037 1.598 -15.397 1.00 93.69 207 ALA A O 1
ATOM 1656 N N . ALA A 1 208 ? 5.533 -0.082 -15.528 1.00 91.88 208 ALA A N 1
ATOM 1657 C CA . ALA A 1 208 ? 5.562 -0.219 -16.976 1.00 91.88 208 ALA A CA 1
ATOM 1658 C C . ALA A 1 208 ? 4.229 -0.764 -17.514 1.00 91.88 208 ALA A C 1
ATOM 1660 O O . ALA A 1 208 ? 3.640 -0.173 -18.417 1.00 91.88 208 ALA A O 1
ATOM 1661 N N . MET A 1 209 ? 3.692 -1.821 -16.901 1.00 89.88 209 MET A N 1
ATOM 1662 C CA . MET A 1 209 ? 2.385 -2.392 -17.235 1.00 89.88 209 MET A CA 1
ATOM 1663 C C . MET A 1 209 ? 1.260 -1.349 -17.138 1.00 89.88 209 MET A C 1
ATOM 1665 O O . MET A 1 209 ? 0.358 -1.330 -17.975 1.00 89.88 209 MET A O 1
ATOM 1669 N N . GLN A 1 210 ? 1.324 -0.457 -16.150 1.00 93.31 210 GLN A N 1
ATOM 1670 C CA . GLN A 1 210 ? 0.275 0.531 -15.884 1.00 93.31 210 GLN A CA 1
ATOM 1671 C C . GLN A 1 210 ? 0.458 1.865 -16.610 1.00 93.31 210 GLN A C 1
ATOM 1673 O O . GLN A 1 210 ? -0.441 2.701 -16.573 1.00 93.31 210 GLN A O 1
ATOM 1678 N N . GLY A 1 211 ? 1.572 2.058 -17.320 1.00 92.38 211 GLY A N 1
ATOM 1679 C CA . GLY A 1 211 ? 1.777 3.259 -18.131 1.00 92.38 211 GLY A CA 1
ATOM 1680 C C . GLY A 1 211 ? 2.335 4.454 -17.355 1.00 92.38 211 GLY A C 1
ATOM 1681 O O . GLY A 1 211 ? 2.247 5.592 -17.821 1.00 92.38 211 GLY A O 1
ATOM 1682 N N . HIS A 1 212 ? 2.935 4.237 -16.182 1.00 94.88 212 HIS A N 1
ATOM 1683 C CA . HIS A 1 212 ? 3.433 5.316 -15.323 1.00 94.88 212 HIS A CA 1
ATOM 1684 C C . HIS A 1 212 ? 4.783 5.855 -15.812 1.00 94.88 212 HIS A C 1
ATOM 1686 O O . HIS A 1 212 ? 5.821 5.623 -15.197 1.00 94.88 212 HIS A O 1
ATOM 1692 N N . ASN A 1 213 ? 4.777 6.614 -16.914 1.00 92.69 213 ASN A N 1
ATOM 1693 C CA . ASN A 1 213 ? 5.966 7.146 -17.604 1.00 92.69 213 ASN A CA 1
ATOM 1694 C C . ASN A 1 213 ? 7.043 7.725 -16.668 1.00 92.69 213 ASN A C 1
ATOM 1696 O O . ASN A 1 213 ? 8.215 7.361 -16.750 1.00 92.69 213 ASN A O 1
ATOM 1700 N N . LYS A 1 214 ? 6.649 8.645 -15.777 1.00 94.12 214 LYS A N 1
ATOM 1701 C CA . LYS A 1 214 ? 7.575 9.305 -14.839 1.00 94.12 214 LYS A CA 1
ATOM 1702 C C . LYS A 1 214 ? 8.183 8.310 -13.852 1.00 94.12 214 LYS A C 1
ATOM 1704 O O . LYS A 1 214 ? 9.363 8.410 -13.533 1.00 94.12 214 LYS A O 1
ATOM 1709 N N . LEU A 1 215 ? 7.378 7.355 -13.394 1.00 93.19 215 LEU A N 1
ATOM 1710 C CA . LEU A 1 215 ? 7.811 6.345 -12.443 1.00 93.19 215 LEU A CA 1
ATOM 1711 C C . LEU A 1 215 ? 8.758 5.332 -13.086 1.00 93.19 215 LEU A C 1
ATOM 1713 O O . LEU A 1 215 ? 9.777 5.003 -12.493 1.00 93.19 215 LEU A O 1
ATOM 1717 N N . VAL A 1 216 ? 8.466 4.898 -14.314 1.00 92.94 216 VAL A N 1
ATOM 1718 C CA . VAL A 1 216 ? 9.352 4.017 -15.087 1.00 92.94 216 VAL A CA 1
ATOM 1719 C C . VAL A 1 216 ? 10.720 4.653 -15.283 1.00 92.94 216 VAL A C 1
ATOM 1721 O O . VAL A 1 216 ? 11.728 3.996 -15.053 1.00 92.94 216 VAL A O 1
ATOM 1724 N N . ARG A 1 217 ? 10.770 5.941 -15.642 1.00 91.75 217 ARG A N 1
ATOM 1725 C CA . ARG A 1 217 ? 12.038 6.673 -15.764 1.00 91.75 217 ARG A CA 1
ATOM 1726 C C . ARG A 1 217 ? 12.796 6.700 -14.439 1.00 91.75 217 ARG A C 1
ATOM 1728 O O . ARG A 1 217 ? 13.978 6.390 -14.424 1.00 91.75 217 ARG A O 1
ATOM 1735 N N . LEU A 1 218 ? 12.111 7.005 -13.336 1.00 91.38 218 LEU A N 1
ATOM 1736 C CA . LEU A 1 218 ? 12.717 7.041 -12.003 1.00 91.38 218 LEU A CA 1
ATOM 1737 C C . LEU A 1 218 ? 13.282 5.679 -11.580 1.00 91.38 218 LEU A C 1
ATOM 1739 O O . LEU A 1 218 ? 14.424 5.603 -11.130 1.00 91.38 218 LEU A O 1
ATOM 1743 N N . LEU A 1 219 ? 12.492 4.615 -11.728 1.00 89.38 219 LEU A N 1
ATOM 1744 C CA . LEU A 1 219 ? 12.894 3.257 -11.368 1.00 89.38 219 LEU A CA 1
ATOM 1745 C C . LEU A 1 219 ? 14.019 2.748 -12.271 1.00 89.38 219 LEU A C 1
ATOM 1747 O O . LEU A 1 219 ? 14.951 2.142 -11.762 1.00 89.38 219 LEU A O 1
ATOM 1751 N N . TYR A 1 220 ? 13.983 3.048 -13.571 1.00 88.12 220 TYR A N 1
ATOM 1752 C CA . TYR A 1 220 ? 15.064 2.703 -14.493 1.00 88.12 220 TYR A CA 1
ATOM 1753 C C . TYR A 1 220 ? 16.372 3.427 -14.149 1.00 88.12 220 TYR A C 1
ATOM 1755 O O . TYR A 1 220 ? 17.418 2.790 -14.094 1.00 88.12 220 TYR A O 1
ATOM 1763 N N . THR A 1 221 ? 16.324 4.736 -13.871 1.00 87.50 221 THR A N 1
ATOM 1764 C CA . THR A 1 221 ? 17.518 5.510 -13.488 1.00 87.50 221 THR A CA 1
ATOM 1765 C C . THR A 1 221 ? 18.168 4.961 -12.221 1.00 87.50 221 THR A C 1
ATOM 1767 O O . THR A 1 221 ? 19.391 4.949 -12.131 1.00 87.50 221 THR A O 1
ATOM 1770 N N . LYS A 1 222 ? 17.372 4.507 -11.246 1.00 84.94 222 LYS A N 1
ATOM 1771 C CA . LYS A 1 222 ? 17.903 3.897 -10.022 1.00 84.94 222 LYS A CA 1
ATOM 1772 C C . LYS A 1 222 ? 18.346 2.440 -10.215 1.00 84.94 222 LYS A C 1
ATOM 1774 O O . LYS A 1 222 ? 19.355 2.040 -9.650 1.00 84.94 222 LYS A O 1
ATOM 1779 N N . TYR A 1 223 ? 17.593 1.653 -10.983 1.00 84.81 223 TYR A N 1
ATOM 1780 C CA . TYR A 1 223 ? 17.725 0.195 -11.063 1.00 84.81 223 TYR A CA 1
ATOM 1781 C C . TYR A 1 223 ? 17.656 -0.298 -12.517 1.00 84.81 223 TYR A C 1
ATOM 1783 O O . TYR A 1 223 ? 16.680 -0.950 -12.909 1.00 84.81 223 TYR A O 1
ATOM 1791 N N . PRO A 1 224 ? 18.679 -0.025 -13.343 1.00 83.31 224 PRO A N 1
ATOM 1792 C CA . PRO A 1 224 ? 18.658 -0.383 -14.762 1.00 83.31 224 PRO A CA 1
ATOM 1793 C C . PRO A 1 224 ? 18.557 -1.900 -14.994 1.00 83.31 224 PRO A C 1
ATOM 1795 O O . PRO A 1 224 ? 17.902 -2.338 -15.938 1.00 83.31 224 PRO A O 1
ATOM 1798 N N . SER A 1 225 ? 19.111 -2.716 -14.088 1.00 81.56 225 SER A N 1
ATOM 1799 C CA . SER A 1 225 ? 19.046 -4.185 -14.145 1.00 81.56 225 SER A CA 1
ATOM 1800 C C . SER A 1 225 ? 17.618 -4.745 -14.101 1.00 81.56 225 SER A C 1
ATOM 1802 O O . SER A 1 225 ? 17.360 -5.819 -14.645 1.00 81.56 225 SER A O 1
ATOM 1804 N N . SER A 1 226 ? 16.661 -4.008 -13.522 1.00 82.50 226 SER A N 1
ATOM 1805 C CA . SER A 1 226 ? 15.260 -4.441 -13.418 1.00 82.50 226 SER A CA 1
ATOM 1806 C C . SER A 1 226 ? 14.541 -4.553 -14.770 1.00 82.50 226 SER A C 1
ATOM 1808 O O . SER A 1 226 ? 13.496 -5.199 -14.854 1.00 82.50 226 SER A O 1
ATOM 1810 N N . LEU A 1 227 ? 15.106 -3.977 -15.840 1.00 84.62 227 LEU A N 1
ATOM 1811 C CA . LEU A 1 227 ? 14.556 -4.025 -17.197 1.00 84.62 227 LEU A CA 1
ATOM 1812 C C . LEU A 1 227 ? 14.531 -5.439 -17.792 1.00 84.62 227 LEU A C 1
ATOM 1814 O O . LEU A 1 227 ? 13.650 -5.755 -18.592 1.00 84.62 227 LEU A O 1
ATOM 1818 N N . HIS A 1 228 ? 15.497 -6.278 -17.421 1.00 82.38 228 HIS A N 1
ATOM 1819 C CA . HIS A 1 228 ? 15.657 -7.618 -17.989 1.00 82.38 228 HIS A CA 1
ATOM 1820 C C . HIS A 1 228 ? 15.052 -8.716 -17.115 1.00 82.38 228 HIS A C 1
ATOM 1822 O O . HIS A 1 228 ? 14.995 -9.867 -17.551 1.00 82.38 228 HIS A O 1
ATOM 1828 N N . ILE A 1 229 ? 14.583 -8.373 -15.910 1.00 83.31 229 ILE A N 1
ATOM 1829 C CA . ILE A 1 229 ? 13.917 -9.331 -15.031 1.00 83.31 229 ILE A CA 1
ATOM 1830 C C . ILE A 1 229 ? 12.623 -9.782 -15.697 1.00 83.31 229 ILE A C 1
ATOM 1832 O O . ILE A 1 229 ? 11.813 -8.973 -16.162 1.00 83.31 229 ILE A O 1
ATOM 1836 N N . LYS A 1 230 ? 12.471 -11.101 -15.768 1.00 83.81 230 LYS A N 1
ATOM 1837 C CA . LYS A 1 230 ? 11.332 -11.753 -16.389 1.00 83.81 230 LYS A CA 1
ATOM 1838 C C . LYS A 1 230 ? 10.404 -12.284 -15.320 1.00 83.81 230 LYS A C 1
ATOM 1840 O O . LYS A 1 230 ? 10.862 -12.851 -14.332 1.00 83.81 230 LYS A O 1
ATOM 1845 N N . ASP A 1 231 ? 9.115 -12.138 -15.574 1.00 85.06 231 ASP A N 1
ATOM 1846 C CA . ASP A 1 231 ? 8.096 -12.811 -14.790 1.00 85.06 231 ASP A CA 1
ATOM 1847 C C . ASP A 1 231 ? 8.058 -14.320 -15.125 1.00 85.06 231 ASP A C 1
ATOM 1849 O O . ASP A 1 231 ? 8.737 -14.802 -16.039 1.00 85.06 231 ASP A O 1
ATOM 1853 N N . ASN A 1 232 ? 7.248 -15.088 -14.402 1.00 86.88 232 ASN A N 1
ATOM 1854 C CA . ASN A 1 232 ? 7.100 -16.536 -14.576 1.00 86.88 232 ASN A CA 1
ATOM 1855 C C . ASN A 1 232 ? 6.513 -16.920 -15.948 1.00 86.88 232 ASN A C 1
ATOM 1857 O O . ASN A 1 232 ? 6.545 -18.088 -16.330 1.00 86.88 232 ASN A O 1
ATOM 1861 N N . TYR A 1 233 ? 5.994 -15.947 -16.702 1.00 83.00 233 TYR A N 1
ATOM 1862 C CA . TYR A 1 233 ? 5.524 -16.098 -18.079 1.00 83.00 233 TYR A CA 1
ATOM 1863 C C . TYR A 1 233 ? 6.586 -15.659 -19.096 1.00 83.00 233 TYR A C 1
ATOM 1865 O O . TYR A 1 233 ? 6.286 -15.509 -20.282 1.00 83.00 233 TYR A O 1
ATOM 1873 N N . ASN A 1 234 ? 7.829 -15.456 -18.644 1.00 80.19 234 ASN A N 1
ATOM 1874 C CA . ASN A 1 234 ? 8.963 -14.996 -19.437 1.00 80.19 234 ASN A CA 1
ATOM 1875 C C . ASN A 1 234 ? 8.741 -13.587 -20.040 1.00 80.19 234 ASN A C 1
ATOM 1877 O O . ASN A 1 234 ? 9.420 -13.211 -20.999 1.00 80.19 234 ASN A O 1
ATOM 1881 N N . ALA A 1 235 ? 7.811 -12.797 -19.485 1.00 81.75 235 ALA A N 1
ATOM 1882 C CA . ALA A 1 235 ? 7.542 -11.429 -19.909 1.00 81.75 235 ALA A CA 1
ATOM 1883 C C . ALA A 1 235 ? 8.452 -10.438 -19.171 1.00 81.75 235 ALA A C 1
ATOM 1885 O O . ALA A 1 235 ? 8.621 -10.509 -17.956 1.00 81.75 235 ALA A O 1
ATOM 1886 N N . THR A 1 236 ? 9.005 -9.473 -19.904 1.00 88.44 236 THR A N 1
ATOM 1887 C CA . THR A 1 236 ? 9.777 -8.345 -19.355 1.00 88.44 236 THR A CA 1
ATOM 1888 C C . THR A 1 236 ? 8.891 -7.104 -19.179 1.00 88.44 236 THR A C 1
ATOM 1890 O O . THR A 1 236 ? 7.810 -7.030 -19.777 1.00 88.44 236 THR A O 1
ATOM 1893 N N . PRO A 1 237 ? 9.342 -6.066 -18.447 1.00 86.50 237 PRO A N 1
ATOM 1894 C CA . PRO A 1 237 ? 8.674 -4.762 -18.425 1.00 86.50 237 PRO A CA 1
ATOM 1895 C C . PRO A 1 237 ? 8.394 -4.187 -19.827 1.00 86.50 237 PRO A C 1
ATOM 1897 O O . PRO A 1 237 ? 7.336 -3.599 -20.049 1.00 86.50 237 PRO A O 1
ATOM 1900 N N . LEU A 1 238 ? 9.299 -4.407 -20.794 1.00 86.38 238 LEU A N 1
ATOM 1901 C CA . LEU A 1 238 ? 9.108 -4.009 -22.196 1.00 86.38 238 LEU A CA 1
ATOM 1902 C C . LEU A 1 238 ? 7.985 -4.801 -22.887 1.00 86.38 238 LEU A C 1
ATOM 1904 O O . LEU A 1 238 ? 7.220 -4.249 -23.682 1.00 86.38 238 LEU A O 1
ATOM 1908 N N . PHE A 1 239 ? 7.853 -6.093 -22.583 1.00 81.94 239 PHE A N 1
ATOM 1909 C CA . PHE A 1 239 ? 6.740 -6.896 -23.086 1.00 81.94 239 PHE A CA 1
ATOM 1910 C C . PHE A 1 239 ? 5.404 -6.391 -22.524 1.00 81.94 239 PHE A C 1
ATOM 1912 O O . PHE A 1 239 ? 4.438 -6.220 -23.268 1.00 81.94 239 PHE A O 1
ATOM 1919 N N . ALA A 1 240 ? 5.356 -6.086 -21.224 1.00 81.81 240 ALA A N 1
ATOM 1920 C CA . ALA A 1 240 ? 4.156 -5.580 -20.562 1.00 81.81 240 ALA A CA 1
ATOM 1921 C C . ALA A 1 240 ? 3.693 -4.222 -21.121 1.00 81.81 240 ALA A C 1
ATOM 1923 O O . ALA A 1 240 ? 2.495 -4.028 -21.339 1.00 81.81 240 ALA A O 1
ATOM 1924 N N . THR A 1 241 ? 4.619 -3.297 -21.398 1.00 86.56 241 THR A N 1
ATOM 1925 C CA . THR A 1 241 ? 4.294 -1.990 -22.002 1.00 86.56 241 THR A CA 1
ATOM 1926 C C . THR A 1 241 ? 3.799 -2.127 -23.429 1.00 86.56 241 THR A C 1
ATOM 1928 O O . THR A 1 241 ? 2.835 -1.459 -23.800 1.00 86.56 241 THR A O 1
ATOM 1931 N N . SER A 1 242 ? 4.408 -3.026 -24.205 1.00 83.69 242 SER A N 1
ATOM 1932 C CA . SER A 1 242 ? 3.995 -3.322 -25.578 1.00 83.69 242 SER A CA 1
ATOM 1933 C C . SER A 1 242 ? 2.590 -3.921 -25.616 1.00 83.69 242 SER A C 1
ATOM 1935 O O . SER A 1 242 ? 1.746 -3.457 -26.379 1.00 83.69 242 SER A O 1
ATOM 1937 N N . ARG A 1 243 ? 2.298 -4.887 -24.731 1.00 82.31 243 ARG A N 1
ATOM 1938 C CA . ARG A 1 243 ? 0.971 -5.513 -24.604 1.00 82.31 243 ARG A CA 1
ATOM 1939 C C . ARG A 1 243 ? -0.126 -4.501 -24.275 1.00 82.31 243 ARG A C 1
ATOM 1941 O O . ARG A 1 243 ? -1.235 -4.619 -24.784 1.00 82.31 243 ARG A O 1
ATOM 1948 N N . ASN A 1 244 ? 0.183 -3.522 -23.427 1.00 84.00 244 ASN A N 1
ATOM 1949 C CA . ASN A 1 244 ? -0.784 -2.536 -22.948 1.00 84.00 244 ASN A CA 1
ATOM 1950 C C . ASN A 1 244 ? -0.791 -1.228 -23.770 1.00 84.00 244 ASN A C 1
ATOM 1952 O O . ASN A 1 244 ? -1.565 -0.327 -23.456 1.00 84.00 244 ASN A O 1
ATOM 1956 N N . GLY A 1 245 ? 0.025 -1.125 -24.828 1.00 86.38 245 GLY A N 1
ATOM 1957 C CA . GLY A 1 245 ? 0.012 -0.000 -25.772 1.00 86.38 245 GLY A CA 1
ATOM 1958 C C . GLY A 1 245 ? 0.714 1.277 -25.291 1.00 86.38 245 GLY A C 1
ATOM 1959 O O . GLY A 1 245 ? 0.426 2.363 -25.795 1.00 86.38 245 GLY A O 1
ATOM 1960 N N . HIS A 1 246 ? 1.644 1.189 -24.334 1.00 90.00 246 HIS A N 1
ATOM 1961 C CA . HIS A 1 246 ? 2.320 2.360 -23.749 1.00 90.00 246 HIS A CA 1
ATOM 1962 C C . HIS A 1 246 ? 3.502 2.845 -24.604 1.00 90.00 246 HIS A C 1
ATOM 1964 O O . HIS A 1 246 ? 4.666 2.666 -24.242 1.00 90.00 246 HIS A O 1
ATOM 1970 N N . VAL A 1 247 ? 3.199 3.478 -25.743 1.00 89.50 247 VAL A N 1
ATOM 1971 C CA . VAL A 1 247 ? 4.168 3.880 -26.788 1.00 89.50 247 VAL A CA 1
ATOM 1972 C C . VAL A 1 247 ? 5.363 4.674 -26.247 1.00 89.50 247 VAL A C 1
ATOM 1974 O O . VAL A 1 247 ? 6.506 4.380 -26.591 1.00 89.50 247 VAL A O 1
ATOM 1977 N N . GLU A 1 248 ? 5.128 5.661 -25.384 1.00 90.69 248 GLU A N 1
ATOM 1978 C CA . GLU A 1 248 ? 6.199 6.520 -24.855 1.00 90.69 248 GLU A CA 1
ATOM 1979 C C . GLU A 1 248 ? 7.164 5.767 -23.932 1.00 90.69 248 GLU A C 1
ATOM 1981 O O . GLU A 1 248 ? 8.367 6.038 -23.927 1.00 90.69 248 GLU A O 1
ATOM 1986 N N . ILE A 1 249 ? 6.662 4.767 -23.202 1.00 89.00 249 ILE A N 1
ATOM 1987 C CA . ILE A 1 249 ? 7.503 3.891 -22.386 1.00 89.00 249 ILE A CA 1
ATOM 1988 C C . ILE A 1 249 ? 8.305 2.956 -23.281 1.00 89.00 249 ILE A C 1
ATOM 1990 O O . ILE A 1 249 ? 9.495 2.782 -23.050 1.00 89.00 249 ILE A O 1
ATOM 1994 N N . VAL A 1 250 ? 7.689 2.388 -24.321 1.00 87.69 250 VAL A N 1
ATOM 1995 C CA . VAL A 1 250 ? 8.383 1.521 -25.284 1.00 87.69 250 VAL A CA 1
ATOM 1996 C C . VAL A 1 250 ? 9.542 2.269 -25.944 1.00 87.69 250 VAL A C 1
ATOM 1998 O O . VAL A 1 250 ? 10.664 1.773 -25.926 1.00 87.69 250 VAL A O 1
ATOM 2001 N N . LYS A 1 251 ? 9.315 3.492 -26.445 1.00 88.38 251 LYS A N 1
ATOM 2002 C CA . LYS A 1 251 ? 10.382 4.335 -27.017 1.00 88.38 251 LYS A CA 1
ATOM 2003 C C . LYS A 1 251 ? 11.507 4.588 -26.015 1.00 88.38 251 LYS A C 1
ATOM 2005 O O . LYS A 1 251 ? 12.677 4.458 -26.362 1.00 88.38 251 LYS A O 1
ATOM 2010 N N . PHE A 1 252 ? 11.154 4.934 -24.776 1.00 89.56 252 PHE A N 1
ATOM 2011 C CA . PHE A 1 252 ? 12.132 5.177 -23.719 1.00 89.56 252 PHE A CA 1
ATOM 2012 C C . PHE A 1 252 ? 12.961 3.927 -23.403 1.00 89.56 252 PHE A C 1
ATOM 2014 O O . PHE A 1 252 ? 14.185 4.005 -23.385 1.00 89.56 252 PHE A O 1
ATOM 2021 N N . LEU A 1 253 ? 12.309 2.781 -23.192 1.00 84.69 253 LEU A N 1
ATOM 2022 C CA . LEU A 1 253 ? 12.971 1.526 -22.842 1.00 84.69 253 LEU A CA 1
ATOM 2023 C C . LEU A 1 253 ? 13.828 0.978 -23.991 1.00 84.69 253 LEU A C 1
ATOM 2025 O O . LEU A 1 253 ? 14.909 0.466 -23.729 1.00 84.69 253 LEU A O 1
ATOM 2029 N N . LEU A 1 254 ? 13.397 1.111 -25.250 1.00 84.62 254 LEU A N 1
ATOM 2030 C CA . LEU A 1 254 ? 14.202 0.716 -26.413 1.00 84.62 254 LEU A CA 1
ATOM 2031 C C . LEU A 1 254 ? 15.438 1.608 -26.586 1.00 84.62 254 LEU A C 1
ATOM 2033 O O . LEU A 1 254 ? 16.527 1.094 -26.830 1.00 84.62 254 LEU A O 1
ATOM 2037 N N . GLY A 1 255 ? 15.292 2.926 -26.408 1.00 80.62 255 GLY A N 1
ATOM 2038 C CA . GLY A 1 255 ? 16.432 3.848 -26.418 1.00 80.62 255 GLY A CA 1
ATOM 2039 C C . GLY A 1 255 ? 17.423 3.556 -25.286 1.00 80.62 255 GLY A C 1
ATOM 2040 O O . GLY A 1 255 ? 18.630 3.527 -25.505 1.00 80.62 255 GLY A O 1
ATOM 2041 N N . ALA A 1 256 ? 16.908 3.258 -24.094 1.00 75.12 256 ALA A N 1
ATOM 2042 C CA . ALA A 1 256 ? 17.689 2.851 -22.930 1.00 75.12 256 ALA A CA 1
ATOM 2043 C C . ALA A 1 256 ? 18.423 1.508 -23.128 1.00 75.12 256 ALA A C 1
ATOM 2045 O O . ALA A 1 256 ? 19.591 1.377 -22.766 1.00 75.12 256 ALA A O 1
ATOM 2046 N N . HIS A 1 257 ? 17.773 0.523 -23.753 1.00 65.00 257 HIS A N 1
ATOM 2047 C CA . HIS A 1 257 ? 18.363 -0.788 -24.029 1.00 65.00 257 HIS A CA 1
ATOM 2048 C C . HIS A 1 257 ? 19.557 -0.700 -24.993 1.00 65.00 257 HIS A C 1
ATOM 2050 O O . HIS A 1 257 ? 20.526 -1.438 -24.825 1.00 65.00 257 HIS A O 1
ATOM 2056 N N . HIS A 1 258 ? 19.522 0.206 -25.977 1.00 55.38 258 HIS A N 1
ATOM 2057 C CA . HIS A 1 258 ? 20.659 0.435 -26.878 1.00 55.38 258 HIS A CA 1
ATOM 2058 C C . HIS A 1 258 ? 21.867 1.001 -26.115 1.00 55.38 258 HIS A C 1
ATOM 2060 O O . HIS A 1 258 ? 22.975 0.503 -26.257 1.00 55.38 258 HIS A O 1
ATOM 2066 N N . THR A 1 259 ? 21.637 1.952 -25.200 1.00 49.69 259 THR A N 1
ATOM 2067 C CA . THR A 1 259 ? 22.710 2.521 -24.362 1.00 49.69 259 THR A CA 1
ATOM 2068 C C . THR A 1 259 ? 23.301 1.542 -23.342 1.00 49.69 259 THR A C 1
ATOM 2070 O O . THR A 1 259 ? 24.423 1.745 -22.889 1.00 49.69 259 THR A O 1
ATOM 2073 N N . TYR A 1 260 ? 22.563 0.492 -22.960 1.00 46.78 260 TYR A N 1
ATOM 2074 C CA . TYR A 1 260 ? 23.017 -0.492 -21.971 1.00 46.78 260 TYR A CA 1
ATOM 2075 C C . TYR A 1 260 ? 23.919 -1.578 -22.579 1.00 46.78 260 TYR A C 1
ATOM 2077 O O . TYR A 1 260 ? 24.889 -1.972 -21.937 1.00 46.78 260 TYR A O 1
ATOM 2085 N N . ILE A 1 261 ? 23.672 -1.997 -23.829 1.00 49.69 261 ILE A N 1
ATOM 2086 C CA . ILE A 1 261 ? 24.584 -2.891 -24.576 1.00 49.69 261 ILE A CA 1
ATOM 2087 C C . ILE A 1 261 ? 25.962 -2.225 -24.756 1.00 49.69 261 ILE A C 1
ATOM 2089 O O . ILE A 1 261 ? 26.997 -2.872 -24.601 1.00 49.69 261 ILE A O 1
ATOM 2093 N N . ASP A 1 262 ? 25.971 -0.909 -24.985 1.00 45.34 262 ASP A N 1
ATOM 2094 C CA . ASP A 1 262 ? 27.193 -0.106 -25.121 1.00 45.34 262 ASP A CA 1
ATOM 2095 C C . ASP A 1 262 ? 27.854 0.256 -23.774 1.00 45.34 262 ASP A C 1
ATOM 2097 O O . ASP A 1 262 ? 28.948 0.828 -23.745 1.00 45.34 262 ASP A O 1
ATOM 2101 N N . SER A 1 263 ? 27.220 -0.070 -22.641 1.00 44.28 263 SER A N 1
ATOM 2102 C CA . SER A 1 263 ? 27.781 0.184 -21.314 1.00 44.28 263 SER A CA 1
ATOM 2103 C C . SER A 1 263 ? 28.711 -0.954 -20.886 1.00 44.28 263 SER A C 1
ATOM 2105 O O . SER A 1 263 ? 28.367 -2.135 -20.947 1.00 44.28 263 SER A O 1
ATOM 2107 N N . LYS A 1 264 ? 29.928 -0.587 -20.479 1.00 43.16 264 LYS A N 1
ATOM 2108 C CA . LYS A 1 264 ? 30.955 -1.529 -20.028 1.00 43.16 264 LYS A CA 1
ATOM 2109 C C . LYS A 1 264 ? 30.698 -1.951 -18.579 1.00 43.16 264 LYS A C 1
ATOM 2111 O O . LYS A 1 264 ? 30.340 -1.108 -17.756 1.00 43.16 264 LYS A O 1
ATOM 2116 N N . ASP A 1 265 ? 30.919 -3.227 -18.253 1.00 43.88 265 ASP A N 1
ATOM 2117 C CA . ASP A 1 265 ? 30.959 -3.687 -16.857 1.00 43.88 265 ASP A CA 1
ATOM 2118 C C . ASP A 1 265 ? 32.100 -2.997 -16.072 1.00 43.88 265 ASP A C 1
ATOM 2120 O O . ASP A 1 265 ? 32.942 -2.292 -16.638 1.00 43.88 265 ASP A O 1
ATOM 2124 N N . CYS A 1 266 ? 32.175 -3.211 -14.754 1.00 45.47 266 CYS A N 1
ATOM 2125 C CA . CYS A 1 266 ? 33.276 -2.707 -13.917 1.00 45.47 266 CYS A CA 1
ATOM 2126 C C . CYS A 1 266 ? 34.669 -3.252 -14.308 1.00 45.47 266 CYS A C 1
ATOM 2128 O O . CYS A 1 266 ? 35.671 -2.853 -13.718 1.00 45.47 266 CYS A O 1
ATOM 2130 N N . PHE A 1 267 ? 34.738 -4.117 -15.326 1.00 37.81 267 PHE A N 1
ATOM 2131 C CA . PHE A 1 267 ? 35.946 -4.661 -15.937 1.00 37.81 267 PHE A CA 1
ATOM 2132 C C . PHE A 1 267 ? 36.163 -4.172 -17.383 1.00 37.81 267 PHE A C 1
ATOM 2134 O O . PHE A 1 267 ? 37.064 -4.656 -18.067 1.00 37.81 267 PHE A O 1
ATOM 2141 N N . GLY A 1 268 ? 35.382 -3.201 -17.870 1.00 38.03 268 GLY A N 1
ATOM 2142 C CA . GLY A 1 268 ? 35.576 -2.591 -19.184 1.00 38.03 268 GLY A CA 1
ATOM 2143 C C . GLY A 1 268 ? 35.030 -3.393 -20.374 1.00 38.03 268 GLY A C 1
ATOM 2144 O O . GLY A 1 268 ? 35.327 -3.029 -21.517 1.00 38.03 268 GLY A O 1
ATOM 2145 N N . ARG A 1 269 ? 34.251 -4.457 -20.153 1.00 41.12 269 ARG A N 1
ATOM 2146 C CA . ARG A 1 269 ? 33.722 -5.331 -21.212 1.00 41.12 269 ARG A CA 1
ATOM 2147 C C . ARG A 1 269 ? 32.320 -4.903 -21.631 1.00 41.12 269 ARG A C 1
ATOM 2149 O O . ARG A 1 269 ? 31.449 -4.725 -20.785 1.00 41.12 269 ARG A O 1
ATOM 2156 N N . MET A 1 270 ? 32.126 -4.738 -22.939 1.00 41.09 270 MET A N 1
ATOM 2157 C CA . MET A 1 270 ? 30.796 -4.595 -23.538 1.00 41.09 270 MET A CA 1
ATOM 2158 C C . MET A 1 270 ? 30.067 -5.938 -23.468 1.00 41.09 270 MET A C 1
ATOM 2160 O O . MET A 1 270 ? 30.700 -6.988 -23.594 1.00 41.09 270 MET A O 1
ATOM 2164 N N . TRP A 1 271 ? 28.751 -5.903 -23.282 1.00 46.56 271 TRP A N 1
ATOM 2165 C CA . TRP A 1 271 ? 27.913 -7.095 -23.377 1.00 46.56 271 TRP A CA 1
ATOM 2166 C C . TRP A 1 271 ? 27.819 -7.487 -24.858 1.00 46.56 271 TRP A C 1
ATOM 2168 O O . TRP A 1 271 ? 27.046 -6.894 -25.604 1.00 46.56 271 TRP A O 1
ATOM 2178 N N . THR A 1 272 ? 28.684 -8.406 -25.294 1.00 36.19 272 THR A N 1
ATOM 2179 C CA . THR A 1 272 ? 28.705 -8.957 -26.663 1.00 36.19 272 THR A CA 1
ATOM 2180 C C . THR A 1 272 ? 27.518 -9.863 -26.931 1.00 36.19 272 THR A C 1
ATOM 2182 O O . THR A 1 272 ? 27.246 -10.708 -26.045 1.00 36.19 272 THR A O 1
#

Nearest PDB structures (foldseek):
  5et1-assembly2_B  TM=8.845E-01  e=2.111E-12  Mus musculus
  5et0-assembly1_A  TM=8.059E-01  e=9.075E-12  Mus musculus
  2dzn-assembly2_C  TM=9.080E-01  e=4.574E-10  Saccharomyces cerevisiae
  1wg0-assembly1_A  TM=9.032E-01  e=4.894E-09  Saccharomyces cerevisiae
  5d68-assembly2_B  TM=9.257E-01  e=1.918E-06  Homo sapiens

Solvent-accessible surface area (backbone atoms only — not comparable to full-atom values): 14793 Å² total; per-residue (Å²): 136,86,80,79,82,80,75,87,71,76,79,81,78,80,70,85,76,73,65,74,70,60,55,56,53,50,51,54,50,50,49,55,51,55,59,58,51,73,72,58,68,93,79,64,88,63,81,72,76,71,47,71,68,56,53,56,59,49,66,40,56,52,97,62,36,42,27,61,55,35,54,26,25,45,69,48,38,44,72,55,40,52,51,43,49,75,68,65,45,73,67,86,46,58,24,75,57,43,41,31,25,56,36,35,7,29,47,66,44,25,48,70,40,36,52,52,40,37,81,72,71,41,58,80,48,48,71,49,42,24,79,64,33,43,25,30,46,32,33,7,22,44,66,40,26,47,72,44,34,52,51,38,49,79,72,68,38,68,72,69,62,40,27,76,68,34,43,29,21,50,34,35,6,22,46,66,51,26,54,69,33,36,52,51,52,47,66,79,36,80,81,54,63,67,50,50,26,76,53,38,43,27,26,47,30,33,10,28,46,63,55,29,56,72,49,33,52,53,43,39,75,77,41,61,74,49,56,74,47,43,22,79,84,70,43,27,26,63,50,37,12,60,77,65,63,32,60,71,52,45,55,51,52,53,56,50,50,59,56,51,42,73,40,52,49,104,82,71,48,58,67,122

Mean predicted aligned error: 12.03 Å

Radius of gyration: 23.58 Å; Cα contacts (8 Å, |Δi|>4): 391; chains: 1; bounding box: 64×45×70 Å

Foldseek 3Di:
DDPPPPPPDPPDDPPVPDDVVVVVVLVVVVVVVVVVVVPDDPPDPDPPPLDPVNQCQQCDADPQNDGSLLVCLLVLVQVSNVVSVVSPRDQCRATNQRDTSLLSNLLNLSLSSNVVSCVSPCLVQQCRATPQQDGSLLSNLLVLNLSSNVVSVVSPRDQCRATPQQQGSLLSNLLVLNQNSNVVSCVVPVPAQCRATVFQAGSLLNNLLNLNLVNNVVSCVSCVVQQCGATNVRDGSLNSNVVNVNVNSNVVSVVSVVVQQVDADVVRDRPD

InterPro domains:
  IPR002110 Ankyrin repeat [PF00023] (165-185)
  IPR002110 Ankyrin repeat [PF12796] (69-163)
  IPR002110 Ankyrin repeat [PF12796] (196-264)
  IPR002110 Ankyrin repeat [PR01415] (65-80)
  IPR002110 Ankyrin repeat [PR01415] (113-127)
  IPR002110 Ankyrin repeat [PS50088] (64-96)
  IPR002110 Ankyrin repeat [PS50088] (97-129)
  IPR002110 Ankyrin repeat [PS50088] (132-164)
  IPR002110 Ankyrin repeat [SM00248] (64-93)
  IPR002110 Ankyrin repeat [SM00248] (97-126)
  IPR002110 Ankyrin repeat [SM00248] (132-161)
  IPR002110 Ankyrin repeat [SM00248] (165-193)
  IPR002110 Ankyrin repeat [SM00248] (199-229)
  IPR002110 Ankyrin repeat [SM00248] (233-263)
  IPR036770 Ankyrin repeat-containing domain superfamily [G3DSA:1.25.40.20] (17-127)
  IPR036770 Ankyrin repeat-containing domain superfamily [G3DSA:1.25.40.20] (128-188)
  IPR036770 Ankyrin repeat-containing domain superfamily [G3DSA:1.25.40.20] (189-268)
  IPR036770 Ankyrin repeat-containing domain superfamily [SSF48403] (52-268)
  IPR050776 Ankyrin Repeat and Cyclin-Dependent Kinase Inhibitor [PTHR24201] (52-189)

pLDDT: mean 75.89, std 21.4, range [27.84, 96.88]

Organism: Sclerotinia sclerotiorum (strain ATCC 18683 / 1980 / Ss-1) (NCBI:txid665079)

Secondary structure (DSSP, 8-state):
-------------------HHHHHHHHHHHHHHHHHHTTS-TT--------HHHHHHHT---TTS--HHHHHHHTT-HHHHHHHHHTT--TT-B-TT--BHHHHHHHTT-HHHHHHHIIIIIGGGGG---TT---HHHHHHHHT-HHHHHHHHHTT--SS---TT---HHHHHHHHT-HHHHHHHHHH-TTGGG---TTS--HHHHHHHHT-HHHHHHHHHH-GGGGS---TTS--HHHHHHHHT-HHHHHHHHHHHHHHHTPPPTTS----